Protein AF-U2JSF4-F1 (afdb_monomer_lite)

Radius of gyration: 22.32 Å; chains: 1; bounding box: 50×30×80 Å

Foldseek 3Di:
DALLLVLLLDLVLLLVVCVVVVLCVVVVDDSVVSSQLSNLLSVCLVPVPLVSVVVPWDPLLSVVVNLVSVVSVVVVVVVVVVVVVVVVVCVVCVVVVNNLVVLLVVLVVVVVVVVVLVVLVVVCVVCVPVVVVVVCVVRDPDCSPVDDVVRTDVCSSCPSVNVSVSVVSSSVVVVVVSVVSSVVSVVSNDDPPPPPPPDD

Secondary structure (DSSP, 8-state):
--HHHHHHT-HHHHHHHHHHTTHHHHH---HHHHHHHHHHHHHHHHH--HHHHTTT--HHHHHHHHHHHHHHHHHHHHHHHHHHHHHHHHHHHHHTT-HHHHHHHHHHHHHHHHHHHHHHHHHHHH-HHHHHHHHHHHH-SSSTT---TTT-SHHHHS-HHHHHHHHHHHHHHHHHHHHHHHHHHHHHHS-------S--

Structure (mmCIF, N/CA/C/O backbone):
data_AF-U2JSF4-F1
#
_entry.id   AF-U2JSF4-F1
#
loop_
_atom_site.group_PDB
_atom_site.id
_atom_site.type_symbol
_atom_site.label_atom_id
_atom_site.label_alt_id
_atom_site.label_comp_id
_atom_site.label_asym_id
_atom_site.label_entity_id
_atom_site.label_seq_id
_atom_site.pdbx_PDB_ins_code
_atom_site.Cartn_x
_atom_site.Cartn_y
_atom_site.Cartn_z
_atom_site.occupancy
_atom_site.B_iso_or_equiv
_atom_site.auth_seq_id
_atom_site.auth_comp_id
_atom_site.auth_asym_id
_atom_site.auth_atom_id
_atom_site.pdbx_PDB_model_num
ATOM 1 N N . MET A 1 1 ? -8.242 9.073 0.934 1.00 71.50 1 MET A N 1
ATOM 2 C CA . MET A 1 1 ? -6.980 8.527 0.401 1.00 71.50 1 MET A CA 1
ATOM 3 C C . MET A 1 1 ? -6.321 7.726 1.512 1.00 71.50 1 MET A C 1
ATOM 5 O O . MET A 1 1 ? -6.307 8.214 2.633 1.00 71.50 1 MET A O 1
ATOM 9 N N . THR A 1 2 ? -5.882 6.497 1.247 1.00 88.06 2 THR A N 1
ATOM 10 C CA . THR A 1 2 ? -5.124 5.661 2.211 1.00 88.06 2 THR A CA 1
ATOM 11 C C . THR A 1 2 ? -3.633 5.974 2.194 1.00 88.06 2 THR A C 1
ATOM 13 O O . THR A 1 2 ? -3.157 6.537 1.212 1.00 88.06 2 THR A O 1
ATOM 16 N N . SER A 1 3 ? -2.889 5.517 3.206 1.00 89.62 3 SER A N 1
ATOM 17 C CA . SER A 1 3 ? -1.419 5.540 3.212 1.00 89.62 3 SER A CA 1
ATOM 18 C C . SER A 1 3 ? -0.811 4.877 1.968 1.00 89.62 3 SER A C 1
ATOM 20 O O . SER A 1 3 ? 0.084 5.456 1.361 1.00 89.62 3 SER A O 1
ATOM 22 N N . LEU A 1 4 ? -1.349 3.733 1.516 1.00 91.50 4 LEU A N 1
ATOM 23 C CA . LEU A 1 4 ? -0.930 3.078 0.266 1.00 91.50 4 LEU A CA 1
ATOM 24 C C . LEU A 1 4 ? -1.009 4.033 -0.931 1.00 91.50 4 LEU A C 1
ATOM 26 O O . LEU A 1 4 ? 0.009 4.329 -1.538 1.00 91.50 4 LEU A O 1
ATOM 30 N N . GLU A 1 5 ? -2.204 4.557 -1.214 1.00 91.69 5 GLU A N 1
ATOM 31 C CA . GLU A 1 5 ? -2.442 5.543 -2.282 1.00 91.69 5 GLU A CA 1
ATOM 32 C C . GLU A 1 5 ? -1.555 6.789 -2.138 1.00 91.69 5 GLU A C 1
ATOM 34 O O . GLU A 1 5 ? -1.038 7.299 -3.124 1.00 91.69 5 GLU A O 1
ATOM 39 N N . PHE A 1 6 ? -1.355 7.279 -0.912 1.00 93.38 6 PHE A N 1
ATOM 40 C CA . PHE A 1 6 ? -0.517 8.447 -0.666 1.00 93.38 6 PHE A CA 1
ATOM 41 C C . PHE A 1 6 ? 0.928 8.209 -1.102 1.00 93.38 6 PHE A C 1
ATOM 43 O O . PHE A 1 6 ? 1.478 9.063 -1.787 1.00 93.38 6 PHE A O 1
ATOM 50 N N . PHE A 1 7 ? 1.532 7.075 -0.735 1.00 94.38 7 PHE A N 1
ATOM 51 C CA . PHE A 1 7 ? 2.922 6.774 -1.091 1.00 94.38 7 PHE A CA 1
ATOM 52 C C . PHE A 1 7 ? 3.076 6.278 -2.529 1.00 94.38 7 PHE A C 1
ATOM 54 O O . PHE A 1 7 ? 4.031 6.673 -3.192 1.00 94.38 7 PHE A O 1
ATOM 61 N N . SER A 1 8 ? 2.138 5.473 -3.040 1.00 93.56 8 SER A N 1
ATOM 62 C CA . SER A 1 8 ? 2.210 4.954 -4.411 1.00 93.56 8 SER A CA 1
ATOM 63 C C . SER A 1 8 ? 1.980 6.026 -5.473 1.00 93.56 8 SER A C 1
ATOM 65 O O . SER A 1 8 ? 2.338 5.811 -6.623 1.00 93.56 8 SER A O 1
ATOM 67 N N . TYR A 1 9 ? 1.380 7.168 -5.118 1.00 94.81 9 TYR A N 1
ATOM 68 C CA . TYR A 1 9 ? 1.127 8.261 -6.060 1.00 94.81 9 TYR A CA 1
ATOM 69 C C . TYR A 1 9 ? 2.076 9.460 -5.906 1.00 94.81 9 TYR A C 1
ATOM 71 O O . TYR A 1 9 ? 1.771 10.545 -6.411 1.00 94.81 9 TYR A O 1
ATOM 79 N N . ARG A 1 10 ? 3.192 9.307 -5.181 1.00 94.88 10 ARG A N 1
ATOM 80 C CA . ARG A 1 10 ? 4.194 10.372 -5.023 1.00 94.88 10 ARG A CA 1
ATOM 81 C C . ARG A 1 10 ? 5.226 10.339 -6.141 1.00 94.88 10 ARG A C 1
ATOM 83 O O . ARG A 1 10 ? 6.175 9.569 -6.059 1.00 94.88 10 ARG A O 1
ATOM 90 N N . GLU A 1 11 ? 5.117 11.255 -7.097 1.00 96.06 11 GLU A N 1
ATOM 91 C CA . GLU A 1 11 ? 6.149 11.469 -8.128 1.00 96.06 11 GLU A CA 1
ATOM 92 C C . GLU A 1 11 ? 7.534 11.730 -7.513 1.00 96.06 11 GLU A C 1
ATOM 94 O O . GLU A 1 11 ? 8.524 11.151 -7.949 1.00 96.06 11 GLU A O 1
ATOM 99 N N . GLU A 1 12 ? 7.597 12.504 -6.423 1.00 96.25 12 GLU A N 1
ATOM 100 C CA . GLU A 1 12 ? 8.832 12.778 -5.668 1.00 96.25 12 GLU A CA 1
ATOM 101 C C . GLU A 1 12 ? 9.562 11.493 -5.252 1.00 96.25 12 GLU A C 1
ATOM 103 O O . GLU A 1 12 ? 10.787 11.425 -5.307 1.00 96.25 12 GLU A O 1
ATOM 108 N N . TYR A 1 13 ? 8.820 10.459 -4.841 1.00 96.00 13 TYR A N 1
ATOM 109 C CA . TYR A 1 13 ? 9.413 9.194 -4.418 1.00 96.00 13 TYR A CA 1
ATOM 110 C C . TYR A 1 13 ? 10.041 8.448 -5.599 1.00 96.00 13 TYR A C 1
ATOM 112 O O . TYR A 1 13 ? 11.162 7.956 -5.478 1.00 96.00 13 TYR A O 1
ATOM 120 N N . PHE A 1 14 ? 9.352 8.414 -6.744 1.00 97.06 14 PHE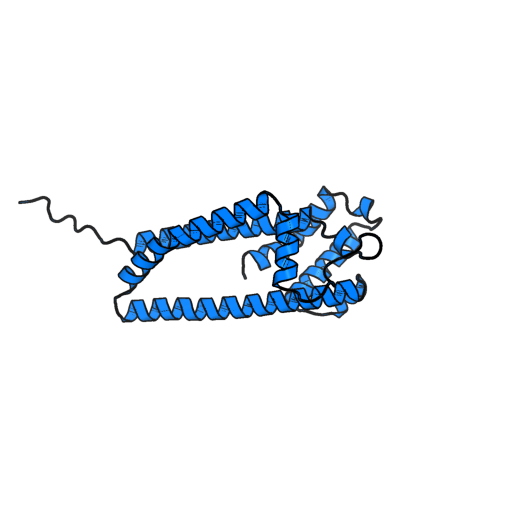 A N 1
ATOM 121 C CA . PHE A 1 14 ? 9.890 7.836 -7.976 1.00 97.06 14 PHE A CA 1
ATOM 122 C C . PHE A 1 14 ? 11.140 8.592 -8.427 1.00 97.06 14 PHE A C 1
ATOM 124 O O . PHE A 1 14 ? 12.166 7.965 -8.673 1.00 97.06 14 PHE A O 1
ATOM 131 N N . HIS A 1 15 ? 11.087 9.923 -8.459 1.00 97.12 15 HIS A N 1
ATOM 132 C CA . HIS A 1 15 ? 12.210 10.757 -8.878 1.00 97.12 15 HIS A CA 1
ATOM 133 C C . HIS A 1 15 ? 13.441 10.569 -7.978 1.00 97.12 15 HIS A C 1
ATOM 135 O O . HIS A 1 15 ? 14.548 10.329 -8.459 1.00 97.12 15 HIS A O 1
ATOM 141 N N . HIS A 1 16 ? 13.256 10.598 -6.654 1.00 96.88 16 HIS A N 1
ATOM 142 C CA . HIS A 1 16 ? 14.349 10.349 -5.715 1.00 96.88 16 HIS A CA 1
ATOM 143 C C . HIS A 1 16 ? 14.933 8.944 -5.859 1.00 96.88 16 HIS A C 1
ATOM 145 O O . HIS A 1 16 ? 16.152 8.789 -5.812 1.00 96.88 16 HIS A O 1
ATOM 151 N N . PHE A 1 17 ? 14.091 7.928 -6.062 1.00 96.81 17 PHE A N 1
ATOM 152 C CA . PHE A 1 17 ? 14.563 6.568 -6.297 1.00 96.81 17 PHE A CA 1
ATOM 153 C C . PHE A 1 17 ? 15.380 6.474 -7.593 1.00 96.81 17 PHE A C 1
ATOM 155 O O . PHE A 1 17 ? 16.476 5.916 -7.591 1.00 96.81 17 PHE A O 1
ATOM 162 N N . GLN A 1 18 ? 14.890 7.070 -8.682 1.00 96.75 18 GLN A N 1
ATOM 163 C CA . GLN A 1 18 ? 15.580 7.100 -9.972 1.00 96.75 18 GLN A CA 1
ATOM 164 C C . GLN A 1 18 ? 16.984 7.702 -9.860 1.00 96.75 18 GLN A C 1
ATOM 166 O O . GLN A 1 18 ? 17.933 7.129 -10.395 1.00 96.75 18 GLN A O 1
ATOM 171 N N . GLN A 1 19 ? 17.123 8.812 -9.126 1.00 96.44 19 GLN A N 1
ATOM 172 C CA . GLN A 1 19 ? 18.416 9.448 -8.868 1.00 96.44 19 GLN A CA 1
ATOM 173 C C . GLN A 1 19 ? 19.313 8.589 -7.974 1.00 96.44 19 GLN A C 1
ATOM 175 O O . GLN A 1 19 ? 20.466 8.342 -8.313 1.00 96.44 19 GLN A O 1
ATOM 180 N N . GLN A 1 20 ? 18.785 8.105 -6.846 1.00 96.19 20 GLN A N 1
ATOM 181 C CA . GLN A 1 20 ? 19.550 7.327 -5.869 1.00 96.19 20 GLN A CA 1
ATOM 182 C C . GLN A 1 20 ? 20.141 6.046 -6.476 1.00 96.19 20 GLN A C 1
ATOM 184 O O . GLN A 1 20 ? 21.243 5.638 -6.108 1.00 96.19 20 GLN A O 1
ATOM 189 N N . TYR A 1 21 ? 19.413 5.416 -7.399 1.00 94.69 21 TYR A N 1
ATOM 190 C CA . TYR A 1 21 ? 19.811 4.171 -8.056 1.00 94.69 21 TYR A CA 1
ATOM 191 C C . TYR A 1 21 ? 20.348 4.378 -9.482 1.00 94.69 21 TYR A C 1
ATOM 193 O O . TYR A 1 21 ? 20.526 3.396 -10.199 1.00 94.69 21 TYR A O 1
ATOM 201 N N . HIS A 1 22 ? 20.633 5.625 -9.882 1.00 95.19 22 HIS A N 1
ATOM 202 C CA . HIS A 1 22 ? 21.228 5.986 -11.177 1.00 95.19 22 HIS A CA 1
ATOM 203 C C . HIS A 1 22 ? 20.515 5.331 -12.373 1.00 95.19 22 HIS A C 1
ATOM 205 O O . HIS A 1 22 ? 21.141 4.793 -13.288 1.00 95.19 22 HIS A O 1
ATOM 211 N N . LEU A 1 23 ? 19.176 5.348 -12.379 1.00 93.94 23 LEU A N 1
ATOM 212 C CA . LEU A 1 23 ? 18.405 4.608 -13.382 1.00 93.94 23 LEU A CA 1
ATOM 213 C C . LEU A 1 23 ? 18.639 5.107 -14.811 1.00 93.94 23 LEU A C 1
ATOM 215 O O . LEU A 1 23 ? 18.470 4.332 -15.748 1.00 93.94 23 LEU A O 1
ATOM 219 N N . THR A 1 24 ? 19.071 6.352 -15.004 1.00 94.12 24 THR A N 1
ATOM 220 C CA . THR A 1 24 ? 19.488 6.863 -16.318 1.00 94.12 24 THR A CA 1
ATOM 221 C C . THR A 1 24 ? 20.646 6.054 -16.910 1.00 94.12 24 THR A C 1
ATOM 223 O O . THR A 1 24 ? 20.636 5.748 -18.099 1.00 94.12 24 THR A O 1
ATOM 226 N N . GLU A 1 25 ? 21.603 5.632 -16.082 1.00 92.31 25 GLU A N 1
ATOM 227 C CA . GLU A 1 25 ? 22.751 4.809 -16.484 1.00 92.31 25 GLU A CA 1
ATOM 228 C C . GLU A 1 25 ? 22.344 3.349 -16.699 1.00 92.31 25 GLU A C 1
ATOM 230 O O . GLU A 1 25 ? 22.723 2.736 -17.693 1.00 92.31 25 GLU A O 1
ATOM 235 N N . VAL A 1 26 ? 21.512 2.806 -15.803 1.00 87.31 26 VAL A N 1
ATOM 236 C CA . VAL A 1 26 ? 21.038 1.411 -15.869 1.00 87.31 26 VAL A CA 1
ATOM 237 C C . VAL A 1 26 ? 20.154 1.169 -17.094 1.00 87.31 26 VAL A C 1
ATOM 239 O O . VAL A 1 26 ? 20.194 0.100 -17.702 1.00 87.31 26 VAL A O 1
ATOM 242 N N . THR A 1 27 ? 19.329 2.153 -17.450 1.00 87.81 27 THR A N 1
ATOM 243 C CA . THR A 1 27 ? 18.330 2.026 -18.519 1.00 87.81 27 THR A CA 1
ATOM 244 C C . THR A 1 27 ? 18.767 2.652 -19.844 1.00 87.81 27 THR A C 1
ATOM 246 O O . THR A 1 27 ? 18.151 2.372 -20.872 1.00 87.81 27 THR A O 1
ATOM 249 N N . GLY A 1 28 ? 19.800 3.502 -19.838 1.00 90.25 28 GLY A N 1
ATOM 250 C CA . GLY A 1 28 ? 20.224 4.283 -21.003 1.00 90.25 28 GLY A CA 1
ATOM 251 C C . GLY A 1 28 ? 19.227 5.373 -21.417 1.00 90.25 28 GLY A C 1
ATOM 252 O O . GLY A 1 28 ? 19.256 5.819 -22.564 1.00 90.25 28 GLY A O 1
ATOM 253 N N . ARG A 1 29 ? 18.315 5.776 -20.521 1.00 91.44 29 ARG A N 1
ATOM 254 C CA . ARG A 1 29 ? 17.266 6.778 -20.776 1.00 91.44 29 ARG A CA 1
ATOM 255 C C . ARG A 1 29 ? 17.572 8.106 -20.111 1.00 91.44 29 ARG A C 1
ATOM 257 O O . ARG A 1 29 ? 18.259 8.180 -19.094 1.00 91.44 29 ARG A O 1
ATOM 264 N N . SER A 1 30 ? 17.005 9.168 -20.669 1.00 96.38 30 SER A N 1
ATOM 265 C CA . SER A 1 30 ? 17.053 10.489 -20.050 1.00 96.38 30 SER A CA 1
ATOM 266 C C . SER A 1 30 ? 16.174 10.550 -18.796 1.00 96.38 30 SER A C 1
ATOM 268 O O . SER A 1 30 ? 15.137 9.891 -18.713 1.00 96.38 30 SER A O 1
ATOM 270 N N . GLN A 1 31 ? 16.537 11.409 -17.839 1.00 96.75 31 GLN A N 1
ATOM 271 C CA . GLN A 1 31 ? 15.729 11.636 -16.633 1.00 96.75 31 GLN A CA 1
ATOM 272 C C . GLN A 1 31 ? 14.288 12.048 -16.981 1.00 96.75 31 GLN A C 1
ATOM 274 O O . GLN A 1 31 ? 13.339 11.572 -16.372 1.00 96.75 31 GLN A O 1
ATOM 279 N N . ARG A 1 32 ? 14.119 12.860 -18.033 1.00 96.94 32 ARG A N 1
ATOM 280 C CA . ARG A 1 32 ? 12.802 13.292 -18.513 1.00 96.94 32 ARG A CA 1
ATOM 281 C C . ARG A 1 32 ? 11.935 12.123 -18.983 1.00 96.94 32 ARG A C 1
ATOM 283 O O . ARG A 1 32 ? 10.740 12.130 -18.719 1.00 96.94 32 ARG A O 1
ATOM 290 N N . GLU A 1 33 ? 12.506 11.148 -19.690 1.00 95.81 33 GLU A N 1
ATOM 291 C CA . GLU A 1 33 ? 11.767 9.941 -20.082 1.00 95.81 33 GLU A CA 1
ATOM 292 C C . GLU A 1 33 ? 11.351 9.135 -18.847 1.00 95.81 33 GLU A C 1
ATOM 294 O O . GLU A 1 33 ? 10.198 8.726 -18.754 1.00 95.81 33 GLU A O 1
ATOM 299 N N . LEU A 1 34 ? 12.249 8.959 -17.872 1.00 96.44 34 LEU A N 1
ATOM 300 C CA . LEU A 1 34 ? 11.947 8.228 -16.637 1.00 96.44 34 LEU A CA 1
ATOM 301 C C . LEU A 1 34 ? 10.854 8.908 -15.801 1.00 96.44 34 LEU A C 1
ATOM 303 O O . LEU A 1 34 ? 9.979 8.227 -15.268 1.00 96.44 34 LEU A O 1
ATOM 307 N N . ASP A 1 35 ? 10.876 10.237 -15.699 1.00 97.38 35 ASP A N 1
ATOM 308 C CA . ASP A 1 35 ? 9.841 11.007 -15.002 1.00 97.38 35 ASP A CA 1
ATOM 309 C C . ASP A 1 35 ? 8.479 10.865 -15.703 1.00 97.38 35 ASP A C 1
ATOM 311 O O . ASP A 1 35 ? 7.456 10.681 -15.043 1.00 97.38 35 ASP A O 1
ATOM 315 N N . LEU A 1 36 ? 8.457 10.889 -17.043 1.00 97.12 36 LEU A N 1
ATOM 316 C CA . LEU A 1 36 ? 7.233 10.705 -17.829 1.00 97.12 36 LEU A CA 1
ATOM 317 C C . LEU A 1 36 ? 6.634 9.306 -17.651 1.00 97.12 36 LEU A C 1
ATOM 319 O O . LEU A 1 36 ? 5.427 9.197 -17.447 1.00 97.12 36 LEU A O 1
ATOM 323 N N . VAL A 1 37 ? 7.457 8.251 -17.680 1.00 96.25 37 VAL A N 1
ATOM 324 C CA . VAL A 1 37 ? 6.979 6.876 -17.454 1.00 96.25 37 VAL A CA 1
ATOM 325 C C . VAL A 1 37 ? 6.397 6.731 -16.045 1.00 96.25 37 VAL A C 1
ATOM 327 O O . VAL A 1 37 ? 5.320 6.164 -15.880 1.00 96.25 37 VAL A O 1
ATOM 330 N N . SER A 1 38 ? 7.069 7.276 -15.026 1.00 96.69 38 SER A N 1
ATOM 331 C CA . SER A 1 38 ? 6.573 7.266 -13.642 1.00 96.69 38 SER A CA 1
ATOM 332 C C . SER A 1 38 ? 5.256 8.014 -13.487 1.00 96.69 38 SER A C 1
ATOM 334 O O . SER A 1 38 ? 4.363 7.549 -12.780 1.00 96.69 38 SER A O 1
ATOM 336 N N . LYS A 1 39 ? 5.111 9.156 -14.162 1.00 97.69 39 LYS A N 1
ATOM 337 C CA . LYS A 1 39 ? 3.863 9.912 -14.162 1.00 97.69 39 LYS A CA 1
ATOM 338 C C . LYS A 1 39 ? 2.727 9.120 -14.808 1.00 97.69 39 LYS A C 1
ATOM 340 O O . LYS A 1 39 ? 1.676 8.979 -14.191 1.00 97.69 39 LYS A O 1
ATOM 345 N N . ASP A 1 40 ? 2.956 8.550 -15.991 1.00 97.81 40 ASP A N 1
ATOM 346 C CA . ASP A 1 40 ? 1.955 7.739 -16.694 1.00 97.81 40 ASP A CA 1
ATOM 347 C C . ASP A 1 40 ? 1.559 6.495 -15.866 1.00 97.81 40 ASP A C 1
ATOM 349 O O . ASP A 1 40 ? 0.376 6.168 -15.780 1.00 97.81 40 ASP A O 1
ATOM 353 N N . LEU A 1 41 ? 2.509 5.857 -15.165 1.00 96.94 41 LEU A N 1
ATOM 354 C CA . LEU A 1 41 ? 2.249 4.784 -14.191 1.00 96.94 41 LEU A CA 1
ATOM 355 C C . LEU A 1 41 ? 1.354 5.242 -13.026 1.00 96.94 41 LEU A C 1
ATOM 357 O O . LEU A 1 41 ? 0.402 4.552 -12.652 1.00 96.94 41 LEU A O 1
ATOM 361 N N . ILE A 1 42 ? 1.656 6.396 -12.426 1.00 96.94 42 ILE A N 1
ATOM 362 C CA . ILE A 1 42 ? 0.878 6.955 -11.311 1.00 96.94 42 ILE A CA 1
ATOM 363 C C . ILE A 1 42 ? -0.540 7.308 -11.771 1.00 96.94 42 ILE A C 1
ATOM 365 O O . ILE A 1 42 ? -1.513 6.963 -11.092 1.00 96.94 42 ILE A O 1
ATOM 369 N N . ASP A 1 43 ? -0.669 7.965 -12.922 1.00 97.56 43 ASP A N 1
ATOM 370 C CA . ASP A 1 43 ? -1.954 8.345 -13.505 1.00 97.56 43 ASP A CA 1
ATOM 371 C C . ASP A 1 43 ? -2.772 7.102 -13.885 1.00 97.56 43 ASP A C 1
ATOM 373 O O . ASP A 1 43 ? -3.976 7.039 -13.604 1.00 97.56 43 ASP A O 1
ATOM 377 N N . TYR A 1 44 ? -2.120 6.050 -14.387 1.00 97.56 44 TYR A N 1
ATOM 378 C CA . TYR A 1 44 ? -2.748 4.753 -14.605 1.00 97.56 44 TYR A CA 1
ATOM 379 C C . TYR A 1 44 ? -3.299 4.149 -13.305 1.00 97.56 44 TYR A C 1
ATOM 381 O O . TYR A 1 44 ? -4.465 3.762 -13.255 1.00 97.56 44 TYR A O 1
ATOM 389 N N . LEU A 1 45 ? -2.535 4.118 -12.210 1.00 95.50 45 LEU A N 1
ATOM 390 C CA . LEU A 1 45 ? -3.037 3.572 -10.938 1.00 95.50 45 LEU A CA 1
ATOM 391 C C . LEU A 1 45 ? -4.236 4.363 -10.376 1.00 95.50 45 LEU A C 1
ATOM 393 O O . LEU A 1 45 ? -5.087 3.804 -9.666 1.00 95.50 45 LEU A O 1
ATOM 397 N N . ARG A 1 46 ? -4.324 5.661 -10.697 1.00 94.62 46 ARG A N 1
ATOM 398 C CA . ARG A 1 46 ? -5.444 6.533 -10.318 1.00 94.62 46 ARG A CA 1
ATOM 399 C C . ARG A 1 46 ? -6.686 6.292 -11.175 1.00 94.62 46 ARG A C 1
ATOM 401 O O . ARG A 1 46 ? -7.785 6.221 -10.619 1.00 94.62 46 ARG A O 1
ATOM 408 N N . HIS A 1 47 ? -6.522 6.170 -12.491 1.00 95.38 47 HIS A N 1
ATOM 409 C CA . HIS A 1 47 ? -7.625 6.283 -13.453 1.00 95.38 47 HIS A CA 1
ATOM 410 C C . HIS A 1 47 ? -7.879 5.024 -14.293 1.00 95.38 47 HIS A C 1
ATOM 412 O O . HIS A 1 47 ? -9.010 4.807 -14.721 1.00 95.38 47 HIS A O 1
ATOM 418 N N . GLY A 1 48 ? -6.876 4.165 -14.467 1.00 95.69 48 GLY A N 1
ATOM 419 C CA . GLY A 1 48 ? -6.971 2.904 -15.207 1.00 95.69 48 GLY A CA 1
ATOM 420 C C . GLY A 1 48 ? -6.958 3.070 -16.726 1.00 95.69 48 GLY A C 1
ATOM 421 O O . GLY A 1 48 ? -7.467 2.204 -17.435 1.00 95.69 48 GLY A O 1
ATOM 422 N N . GLU A 1 49 ? -6.430 4.181 -17.242 1.00 97.06 49 GLU A N 1
ATOM 423 C CA . GLU A 1 49 ? -6.367 4.438 -18.682 1.00 97.06 49 GLU A CA 1
ATOM 424 C C . GLU A 1 49 ? -5.234 3.634 -19.335 1.00 97.06 49 GLU A C 1
ATOM 426 O O . GLU A 1 49 ? -4.070 4.032 -19.309 1.00 97.06 49 GLU A O 1
ATOM 431 N N . ARG A 1 50 ? -5.582 2.497 -19.947 1.00 96.56 50 ARG A N 1
ATOM 432 C CA . ARG A 1 50 ? -4.641 1.572 -20.607 1.00 96.56 50 ARG A CA 1
ATOM 433 C C . ARG A 1 50 ? -3.695 2.257 -21.603 1.00 96.56 50 ARG A C 1
ATOM 435 O O . ARG A 1 50 ? -2.518 1.911 -21.642 1.00 96.56 50 ARG A O 1
ATOM 442 N N . ALA A 1 51 ? -4.172 3.267 -22.333 1.00 96.94 51 ALA A N 1
ATOM 443 C CA . ALA A 1 51 ? -3.374 4.013 -23.309 1.00 96.94 51 ALA A CA 1
ATOM 444 C C . ALA A 1 51 ? -2.139 4.709 -22.699 1.00 96.94 51 ALA A C 1
ATOM 446 O O . ALA A 1 51 ? -1.191 5.013 -23.417 1.00 96.94 51 ALA A O 1
ATOM 447 N N . LEU A 1 52 ? -2.116 4.964 -21.384 1.00 96.38 52 LEU A N 1
ATOM 448 C CA . LEU A 1 52 ? -0.925 5.465 -20.687 1.00 96.38 52 LEU A CA 1
ATOM 449 C C . LEU A 1 52 ? 0.186 4.407 -20.625 1.00 96.38 52 LEU A C 1
ATOM 451 O O . LEU A 1 52 ? 1.361 4.738 -20.747 1.00 96.38 52 LEU A O 1
ATOM 455 N N . MET A 1 53 ? -0.189 3.136 -20.480 1.00 96.25 53 MET A N 1
ATOM 456 C CA . MET A 1 53 ? 0.737 2.012 -20.337 1.00 96.25 53 MET A CA 1
ATOM 457 C C . MET A 1 53 ? 1.270 1.524 -21.688 1.00 96.25 53 MET A C 1
ATOM 459 O O . MET A 1 53 ? 2.455 1.220 -21.806 1.00 96.25 53 MET A O 1
ATOM 463 N N . GLU A 1 54 ? 0.426 1.535 -22.724 1.00 96.00 54 GLU A N 1
ATOM 464 C CA . GLU A 1 54 ? 0.777 1.136 -24.101 1.00 96.00 54 GLU A CA 1
ATOM 465 C C . GLU A 1 54 ? 1.912 1.964 -24.720 1.00 96.00 54 GLU A C 1
ATOM 467 O O . GLU A 1 54 ? 2.577 1.513 -25.649 1.00 96.00 54 GLU A O 1
ATOM 472 N N . LYS A 1 55 ? 2.167 3.168 -24.198 1.00 94.06 55 LYS A N 1
ATOM 473 C CA . LYS A 1 55 ? 3.277 4.022 -24.644 1.00 94.06 55 LYS A CA 1
ATOM 474 C C . LYS A 1 55 ? 4.651 3.469 -24.264 1.00 94.06 55 LYS A C 1
ATOM 476 O O . LYS A 1 55 ? 5.633 3.823 -24.913 1.00 94.06 55 LYS A O 1
ATOM 481 N N . HIS A 1 56 ? 4.725 2.666 -23.200 1.00 94.44 56 HIS A N 1
ATOM 482 C CA . HIS A 1 56 ? 5.986 2.363 -22.511 1.00 94.44 56 HIS A CA 1
ATOM 483 C C . HIS A 1 56 ? 6.244 0.871 -22.313 1.00 94.44 56 HIS A C 1
ATOM 485 O O . HIS A 1 56 ? 7.405 0.470 -22.252 1.00 94.44 56 HIS A O 1
ATOM 491 N N . PHE A 1 57 ? 5.190 0.063 -22.198 1.00 96.44 57 PHE A N 1
ATOM 492 C CA . PHE A 1 57 ? 5.269 -1.321 -21.737 1.00 96.44 57 PHE A CA 1
ATOM 493 C C . PHE A 1 57 ? 4.726 -2.307 -22.770 1.00 96.44 57 PHE A C 1
ATOM 495 O O . PHE A 1 57 ? 3.942 -1.946 -23.648 1.00 96.44 57 PHE A O 1
ATOM 502 N N . ASN A 1 58 ? 5.153 -3.564 -22.670 1.00 96.69 58 ASN A N 1
ATOM 503 C CA . ASN A 1 58 ? 4.648 -4.634 -23.523 1.00 96.69 58 ASN A CA 1
ATOM 504 C C . ASN A 1 58 ? 3.301 -5.192 -23.010 1.00 96.69 58 ASN A C 1
ATOM 506 O O . ASN A 1 58 ? 2.863 -4.883 -21.903 1.00 96.69 58 ASN A O 1
ATOM 510 N N . GLU A 1 59 ? 2.643 -6.044 -23.805 1.00 97.44 59 GLU A N 1
ATOM 511 C CA . GLU A 1 59 ? 1.309 -6.570 -23.467 1.00 97.44 59 GLU A CA 1
ATOM 512 C C . GLU A 1 59 ? 1.279 -7.325 -22.128 1.00 97.44 59 GLU A C 1
ATOM 514 O O . GLU A 1 59 ? 0.335 -7.159 -21.362 1.00 97.44 59 GLU A O 1
ATOM 519 N N . ARG A 1 60 ? 2.321 -8.101 -21.797 1.00 97.56 60 ARG A N 1
ATOM 520 C CA . ARG A 1 60 ? 2.391 -8.856 -20.533 1.00 97.56 60 ARG A CA 1
ATOM 521 C C . ARG A 1 60 ? 2.380 -7.916 -19.330 1.00 97.56 60 ARG A C 1
ATOM 523 O O . ARG A 1 60 ? 1.613 -8.120 -18.391 1.00 97.56 60 ARG A O 1
ATOM 530 N N . GLU A 1 61 ? 3.200 -6.874 -19.380 1.00 97.94 61 GLU A N 1
ATOM 531 C CA . GLU A 1 61 ? 3.296 -5.852 -18.336 1.00 97.94 61 GLU A CA 1
ATOM 532 C C . GLU A 1 61 ? 1.993 -5.054 -18.197 1.00 97.94 61 GLU A C 1
ATOM 534 O O . GLU A 1 61 ? 1.553 -4.776 -17.080 1.00 97.94 61 GLU A O 1
ATOM 539 N N . ILE A 1 62 ? 1.351 -4.726 -19.323 1.00 98.19 62 ILE A N 1
ATOM 540 C CA . ILE A 1 62 ? 0.061 -4.027 -19.351 1.00 98.19 62 ILE A CA 1
ATOM 541 C C . ILE A 1 62 ? -1.020 -4.885 -18.697 1.00 98.19 62 ILE A C 1
ATOM 543 O O . ILE A 1 62 ? -1.703 -4.403 -17.795 1.00 98.19 62 ILE A O 1
ATOM 547 N N . THR A 1 63 ? -1.159 -6.153 -19.093 1.00 98.00 63 THR A N 1
ATOM 548 C CA . THR A 1 63 ? -2.172 -7.048 -18.517 1.00 98.00 63 THR A CA 1
ATOM 549 C C . THR A 1 63 ? -1.922 -7.291 -17.025 1.00 98.00 63 THR A C 1
ATOM 551 O O . THR A 1 63 ? -2.865 -7.288 -16.234 1.00 98.00 63 THR A O 1
ATOM 554 N N . HIS A 1 64 ? -0.662 -7.411 -16.591 1.00 97.81 64 HIS A N 1
ATOM 555 C CA . HIS A 1 64 ? -0.355 -7.460 -15.160 1.00 97.81 64 HIS A CA 1
ATOM 556 C C . HIS A 1 64 ? -0.802 -6.179 -14.433 1.00 97.81 64 HIS A C 1
ATOM 558 O O . HIS A 1 64 ? -1.403 -6.238 -13.359 1.00 97.81 64 HIS A O 1
ATOM 564 N N . MET A 1 65 ? -0.560 -5.008 -15.018 1.00 97.69 65 MET A N 1
ATOM 565 C CA . MET A 1 65 ? -0.980 -3.742 -14.421 1.00 97.69 65 MET A CA 1
ATOM 566 C C . MET A 1 65 ? -2.505 -3.569 -14.408 1.00 97.69 65 MET A C 1
ATOM 568 O O . MET A 1 65 ? -3.032 -2.974 -13.466 1.00 97.69 65 MET A O 1
ATOM 572 N N . GLU A 1 66 ? -3.235 -4.164 -15.357 1.00 98.25 66 GLU A N 1
ATOM 573 C CA . GLU A 1 66 ? -4.699 -4.274 -15.298 1.00 98.25 66 GLU A CA 1
ATOM 574 C C . GLU A 1 66 ? -5.148 -5.064 -14.063 1.00 98.25 66 GLU A C 1
ATOM 576 O O . GLU A 1 66 ? -6.014 -4.587 -13.320 1.00 98.25 66 GLU A O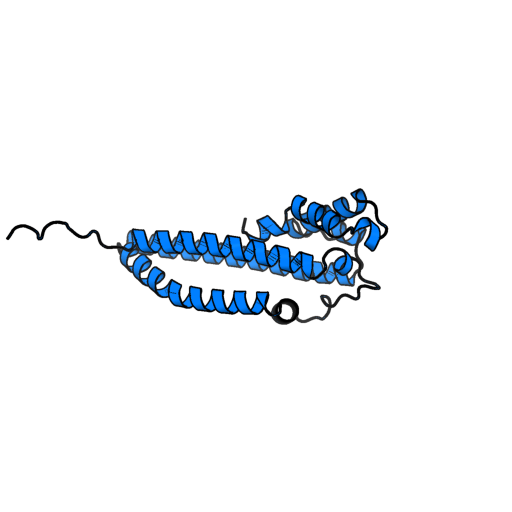 1
ATOM 581 N N . ASP A 1 67 ? -4.512 -6.202 -13.770 1.00 98.19 67 ASP A N 1
ATOM 582 C CA . ASP A 1 67 ? -4.767 -6.968 -12.546 1.00 98.19 67 ASP A CA 1
ATOM 583 C C . ASP A 1 67 ? -4.484 -6.131 -11.281 1.00 98.19 67 ASP A C 1
ATOM 585 O O . ASP A 1 67 ? -5.312 -6.080 -10.358 1.00 98.19 67 ASP A O 1
ATOM 589 N N . VAL A 1 68 ? -3.362 -5.403 -11.248 1.00 97.38 68 VAL A N 1
ATOM 590 C CA . VAL A 1 68 ? -3.000 -4.494 -10.143 1.00 97.38 68 VAL A CA 1
ATOM 591 C C . VAL A 1 68 ? -4.042 -3.385 -9.975 1.00 97.38 68 VAL A C 1
ATOM 593 O O . VAL A 1 68 ? -4.487 -3.113 -8.855 1.00 97.38 68 VAL A O 1
ATOM 596 N N . PHE A 1 69 ? -4.504 -2.766 -11.063 1.00 97.69 69 PHE A N 1
ATOM 597 C CA . PHE A 1 69 ? -5.533 -1.729 -11.009 1.00 97.69 69 PHE A CA 1
ATOM 598 C C . PHE A 1 69 ? -6.857 -2.274 -10.457 1.00 97.69 69 PHE A C 1
ATOM 600 O O . PHE A 1 69 ? -7.502 -1.631 -9.615 1.00 97.69 69 PHE A O 1
ATOM 607 N N . GLN A 1 70 ? -7.253 -3.484 -10.867 1.00 97.62 70 GLN A N 1
ATOM 608 C CA . GLN A 1 70 ? -8.435 -4.148 -10.319 1.00 97.62 70 GLN A CA 1
ATOM 609 C C . GLN A 1 70 ? -8.284 -4.443 -8.826 1.00 97.62 70 GLN A C 1
ATOM 611 O O . GLN A 1 70 ? -9.243 -4.244 -8.071 1.00 97.62 70 GLN A O 1
ATOM 616 N N . LEU A 1 71 ? -7.099 -4.864 -8.380 1.00 97.00 71 LEU A N 1
ATOM 617 C CA . LEU A 1 71 ? -6.803 -5.078 -6.965 1.00 97.00 71 LEU A CA 1
ATOM 618 C C . LEU A 1 71 ? -6.923 -3.770 -6.165 1.00 97.00 71 LEU A C 1
ATOM 620 O O . LEU A 1 71 ? -7.625 -3.735 -5.152 1.00 97.00 71 LEU A O 1
ATOM 624 N N . TYR A 1 72 ? -6.356 -2.668 -6.668 1.00 95.38 72 TYR A N 1
ATOM 625 C CA . TYR A 1 72 ? -6.511 -1.328 -6.085 1.00 95.38 72 TYR A CA 1
ATOM 626 C C . TYR A 1 72 ? -7.985 -0.908 -5.998 1.00 95.38 72 TYR A C 1
ATOM 628 O O . TYR A 1 72 ? -8.444 -0.413 -4.963 1.00 95.38 72 TYR A O 1
ATOM 636 N N . ARG A 1 73 ? -8.767 -1.135 -7.061 1.00 96.00 73 ARG A N 1
ATOM 637 C CA . ARG A 1 73 ? -10.201 -0.811 -7.093 1.00 96.00 73 ARG A CA 1
ATOM 638 C C . ARG A 1 73 ? -10.992 -1.623 -6.068 1.00 96.00 73 ARG A C 1
ATOM 640 O O . ARG A 1 73 ? -11.773 -1.042 -5.314 1.00 96.00 73 ARG A O 1
ATOM 647 N N . LYS A 1 74 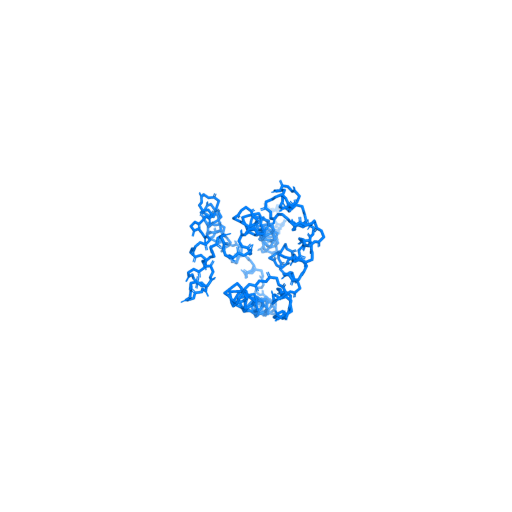? -10.778 -2.942 -6.009 1.00 96.44 74 LYS A N 1
ATOM 648 C CA . LYS A 1 74 ? -11.408 -3.833 -5.019 1.00 96.44 74 LYS A CA 1
ATOM 649 C C . LYS A 1 74 ? -11.036 -3.416 -3.593 1.00 96.44 74 LYS A C 1
ATOM 651 O O . LYS A 1 74 ? -11.923 -3.298 -2.751 1.00 96.44 74 LYS A O 1
ATOM 656 N N . GLY A 1 75 ? -9.764 -3.096 -3.346 1.00 95.06 75 GLY A N 1
ATOM 657 C CA . GLY A 1 75 ? -9.281 -2.589 -2.060 1.00 95.06 75 GLY A CA 1
ATOM 658 C C . GLY A 1 75 ? -9.965 -1.285 -1.633 1.00 95.06 75 GLY A C 1
ATOM 659 O O . GLY A 1 75 ? -10.419 -1.172 -0.494 1.00 95.06 75 GLY A O 1
ATOM 660 N N . ARG A 1 76 ? -10.131 -0.320 -2.552 1.00 94.38 76 ARG A N 1
ATOM 661 C CA . ARG A 1 76 ? -10.876 0.929 -2.294 1.00 94.38 76 ARG A CA 1
ATOM 662 C C . ARG A 1 76 ? -12.330 0.671 -1.904 1.00 94.38 76 ARG A C 1
ATOM 664 O O . ARG A 1 76 ? -12.819 1.283 -0.953 1.00 94.38 76 ARG A O 1
ATOM 671 N N . ILE A 1 77 ? -13.014 -0.215 -2.630 1.00 96.38 77 ILE A N 1
ATOM 672 C CA . ILE A 1 77 ? -14.409 -0.581 -2.347 1.00 96.38 77 ILE A CA 1
ATOM 673 C C . ILE A 1 77 ? -14.505 -1.227 -0.964 1.00 96.38 77 ILE A C 1
ATOM 675 O O . ILE A 1 77 ? -15.287 -0.763 -0.135 1.00 96.38 77 ILE A O 1
ATOM 679 N N . LEU A 1 78 ? -13.670 -2.235 -0.690 1.00 96.38 78 LEU A N 1
ATOM 680 C CA . LEU A 1 78 ? -13.649 -2.938 0.592 1.00 96.38 78 LEU A CA 1
ATOM 681 C C . LEU A 1 78 ? -13.409 -1.971 1.755 1.00 96.38 78 LEU A C 1
ATOM 683 O O . LEU A 1 78 ? -14.173 -1.965 2.718 1.00 96.38 78 LEU A O 1
ATOM 687 N N . ARG A 1 79 ? -12.404 -1.096 1.640 1.00 95.06 79 ARG A N 1
ATOM 688 C CA . ARG A 1 79 ? -12.125 -0.045 2.627 1.00 95.06 79 ARG A CA 1
ATOM 689 C C . ARG A 1 79 ? -13.350 0.826 2.890 1.00 95.06 79 ARG A C 1
ATOM 691 O O . ARG A 1 79 ? -13.689 1.060 4.045 1.00 95.06 79 ARG A O 1
ATOM 698 N N . ASN A 1 80 ? -13.995 1.332 1.838 1.00 95.94 80 ASN A N 1
ATOM 699 C CA . ASN A 1 80 ? -15.138 2.232 1.981 1.00 95.94 80 ASN A CA 1
ATOM 700 C C . ASN A 1 80 ? -16.328 1.525 2.651 1.00 95.94 80 ASN A C 1
ATOM 702 O O . ASN A 1 80 ? -16.948 2.099 3.542 1.00 95.94 80 ASN A O 1
ATOM 706 N N . VAL A 1 81 ? -16.603 0.271 2.280 1.00 97.62 81 VAL A N 1
ATOM 707 C CA . VAL A 1 81 ? -17.644 -0.554 2.914 1.00 97.62 81 VAL A CA 1
ATOM 708 C C . VAL A 1 81 ? -17.334 -0.776 4.397 1.00 97.62 81 VAL A C 1
ATOM 710 O O . VAL A 1 81 ? -18.189 -0.527 5.244 1.00 97.62 81 VAL A O 1
ATOM 713 N N . LEU A 1 82 ? -16.102 -1.169 4.734 1.00 96.75 82 LEU A N 1
ATOM 714 C CA . LEU A 1 82 ? -15.681 -1.378 6.123 1.00 96.75 82 LEU A CA 1
ATOM 715 C C . LEU A 1 82 ? -15.730 -0.089 6.950 1.00 96.75 82 LEU A C 1
ATOM 717 O O . LEU A 1 82 ? -16.104 -0.134 8.123 1.00 96.75 82 LEU A O 1
ATOM 721 N N . LEU A 1 83 ? -15.401 1.060 6.355 1.00 95.75 83 LEU A N 1
ATOM 722 C CA . LEU A 1 83 ? -15.519 2.360 7.012 1.00 95.75 83 LEU A CA 1
ATOM 723 C C . LEU A 1 83 ? -16.983 2.692 7.325 1.00 95.75 83 LEU A C 1
ATOM 725 O O . LEU A 1 83 ? -17.285 3.068 8.456 1.00 95.75 83 LEU A O 1
ATOM 729 N N . ILE A 1 84 ? -17.894 2.499 6.364 1.00 97.88 84 ILE A N 1
ATOM 730 C CA . ILE A 1 84 ? -19.337 2.716 6.561 1.00 97.88 84 ILE A CA 1
ATOM 731 C C . ILE A 1 84 ? -19.870 1.812 7.677 1.00 97.88 84 ILE A C 1
ATOM 733 O O . ILE A 1 84 ? -20.548 2.294 8.583 1.00 97.88 84 ILE A O 1
ATOM 737 N N . ILE A 1 85 ? -19.517 0.523 7.658 1.00 98.12 85 ILE A N 1
ATOM 738 C CA . ILE A 1 85 ? -19.907 -0.433 8.704 1.00 98.12 85 ILE A CA 1
ATOM 739 C C . ILE A 1 85 ? -19.364 0.013 10.067 1.00 98.12 85 ILE A C 1
ATOM 741 O O . ILE A 1 85 ? -20.109 0.050 11.044 1.00 98.12 85 ILE A O 1
ATOM 745 N N . SER A 1 86 ? -18.088 0.401 10.136 1.00 95.62 86 SER A N 1
ATOM 746 C CA . SER A 1 86 ? -17.447 0.837 11.383 1.00 95.62 86 SER A CA 1
ATOM 747 C C . SER A 1 86 ? -18.125 2.076 11.971 1.00 95.62 86 SER A C 1
ATOM 749 O O . SER A 1 86 ? -18.421 2.109 13.166 1.00 95.62 86 SER A O 1
ATOM 751 N N . VAL A 1 87 ? -18.432 3.073 11.135 1.00 96.62 87 VAL A N 1
ATOM 752 C CA . VAL A 1 87 ? -19.175 4.277 11.541 1.00 96.62 87 VAL A CA 1
ATOM 753 C C . VAL A 1 87 ? -20.588 3.916 12.000 1.00 96.62 87 VAL A C 1
ATOM 755 O O . VAL A 1 87 ? -21.026 4.402 13.041 1.00 96.62 87 VAL A O 1
ATOM 758 N N . GLY A 1 88 ? -21.279 3.022 11.287 1.00 97.75 88 GLY A N 1
ATOM 759 C CA . GLY A 1 88 ? -22.609 2.540 11.664 1.00 97.75 88 GLY A CA 1
ATOM 760 C C . GLY A 1 88 ? -22.630 1.854 13.034 1.00 97.75 88 GLY A C 1
ATOM 761 O O . GLY A 1 88 ? -23.490 2.157 13.860 1.00 97.75 88 GLY A O 1
ATOM 762 N N . ILE A 1 89 ? -21.645 0.995 13.320 1.00 96.81 89 ILE A N 1
ATOM 763 C CA . ILE A 1 89 ? -21.491 0.335 14.627 1.00 96.81 89 ILE A CA 1
ATOM 764 C C . ILE A 1 89 ? -21.243 1.368 15.734 1.00 96.81 89 ILE A C 1
ATOM 766 O O . ILE A 1 89 ? -21.874 1.301 16.792 1.00 96.81 89 ILE A O 1
ATOM 770 N N . LEU A 1 90 ? -20.352 2.337 15.502 1.00 95.56 90 LEU A N 1
ATOM 771 C CA . LEU A 1 90 ? -20.071 3.402 16.471 1.00 95.56 90 LEU A CA 1
ATOM 772 C C . LEU A 1 90 ? -21.314 4.261 16.741 1.00 95.56 90 LEU A C 1
ATOM 774 O O . LEU A 1 90 ? -21.609 4.562 17.899 1.00 95.56 90 LEU A O 1
ATOM 778 N N . PHE A 1 91 ? -22.069 4.607 15.698 1.00 96.56 91 PHE A N 1
ATOM 779 C CA . PHE A 1 91 ? -23.302 5.383 15.807 1.00 96.56 91 PHE A CA 1
ATOM 780 C C . PHE A 1 91 ? -24.400 4.625 16.564 1.00 96.56 91 PHE A C 1
ATOM 782 O O . PHE A 1 91 ? -25.004 5.168 17.490 1.00 96.56 91 PHE A O 1
ATOM 789 N N . ALA A 1 92 ? -24.609 3.343 16.253 1.00 96.69 92 ALA A N 1
ATOM 790 C CA . ALA A 1 92 ? -25.556 2.497 16.976 1.00 96.69 92 ALA A CA 1
ATOM 791 C C . ALA A 1 92 ? -25.177 2.359 18.461 1.00 96.69 92 ALA A C 1
ATOM 793 O O . ALA A 1 92 ? -26.032 2.474 19.341 1.00 96.69 92 ALA A O 1
ATOM 794 N N . ALA A 1 93 ? -23.887 2.179 18.764 1.00 94.94 93 ALA A N 1
ATOM 795 C CA . ALA A 1 93 ? -23.400 2.115 20.139 1.00 94.94 93 ALA A CA 1
ATOM 796 C C . ALA A 1 93 ? -23.555 3.452 20.883 1.00 94.94 93 ALA A C 1
ATOM 798 O O . ALA A 1 93 ? -23.809 3.451 22.091 1.00 94.94 93 ALA A O 1
ATOM 799 N N . TYR A 1 94 ? -23.425 4.580 20.180 1.00 93.88 94 TYR A N 1
ATOM 800 C CA . TYR A 1 94 ? -23.688 5.910 20.724 1.00 93.88 94 TYR A CA 1
ATOM 801 C C . TYR A 1 94 ? -25.163 6.084 21.106 1.00 93.88 94 TYR A C 1
ATOM 803 O O . TYR A 1 94 ? -25.447 6.389 22.265 1.00 93.88 94 TYR A O 1
ATOM 811 N N . ILE A 1 95 ? -26.097 5.801 20.188 1.00 96.00 95 ILE A N 1
ATOM 812 C CA . ILE A 1 95 ? -27.545 5.880 20.457 1.00 96.00 95 ILE A CA 1
ATOM 813 C C . ILE A 1 95 ? -27.938 4.934 21.597 1.00 96.00 95 ILE A C 1
ATOM 815 O O . ILE A 1 95 ? -28.657 5.322 22.517 1.00 96.00 95 ILE A O 1
ATOM 819 N N . GLY A 1 96 ? -27.414 3.706 21.582 1.00 94.31 96 GLY A N 1
ATOM 820 C CA . GLY A 1 96 ? -27.668 2.703 22.614 1.00 94.31 96 GLY A CA 1
ATOM 821 C C . GLY A 1 96 ? -26.961 2.959 23.949 1.00 94.31 96 GLY A C 1
ATOM 822 O O . GLY A 1 96 ? -27.014 2.094 24.817 1.00 94.31 96 GLY A O 1
ATOM 823 N N . LYS A 1 97 ? -26.257 4.092 24.119 1.00 91.31 97 LYS A N 1
ATOM 824 C CA . LYS A 1 97 ? -25.471 4.453 25.320 1.00 91.31 97 LYS A CA 1
ATOM 825 C C . LYS A 1 97 ? -24.419 3.407 25.734 1.00 91.31 97 LYS A C 1
ATOM 827 O O . LYS A 1 97 ? -23.906 3.436 26.850 1.00 91.31 97 LYS A O 1
ATOM 832 N N . ASN A 1 98 ? -24.034 2.529 24.809 1.00 92.62 98 ASN A N 1
ATOM 833 C CA . ASN A 1 98 ? -23.061 1.450 24.999 1.00 92.62 98 ASN A CA 1
ATOM 834 C C . ASN A 1 98 ? -21.673 1.791 24.436 1.00 92.62 98 ASN A C 1
ATOM 836 O O . ASN A 1 98 ? -20.757 0.971 24.521 1.00 92.62 98 ASN A O 1
ATOM 840 N N . LEU A 1 99 ? -21.492 2.995 23.877 1.00 91.62 99 LEU A N 1
ATOM 841 C CA . LEU A 1 99 ? -20.261 3.418 23.204 1.00 91.62 99 LEU A CA 1
ATOM 842 C C . LEU A 1 99 ? -19.008 3.183 24.054 1.00 91.62 99 LEU A C 1
ATOM 844 O O . LEU A 1 99 ? -18.040 2.606 23.573 1.00 91.62 99 LEU A O 1
ATOM 848 N N . ARG A 1 100 ? -19.030 3.545 25.341 1.00 90.94 100 ARG A N 1
ATOM 849 C CA . ARG A 1 100 ? -17.875 3.337 26.230 1.00 90.94 100 ARG A CA 1
ATOM 850 C C . ARG A 1 100 ? -17.522 1.854 26.392 1.00 90.94 100 ARG A C 1
ATOM 852 O O . ARG A 1 100 ? -16.344 1.502 26.378 1.00 90.94 100 ARG A O 1
ATOM 859 N N . ILE A 1 101 ? -18.528 0.986 26.533 1.00 91.19 101 ILE A N 1
ATOM 860 C CA . ILE A 1 101 ? -18.328 -0.465 26.664 1.00 91.19 101 ILE A CA 1
ATOM 861 C C . ILE A 1 101 ? -17.721 -1.021 25.376 1.00 91.19 101 ILE A C 1
ATOM 863 O O . ILE A 1 101 ? -16.769 -1.800 25.447 1.00 91.19 101 ILE A O 1
ATOM 867 N N . LEU A 1 102 ? -18.234 -0.593 24.217 1.00 93.00 102 LEU A N 1
ATOM 868 C CA . LEU A 1 102 ? -17.686 -0.958 22.914 1.00 93.00 102 LEU A CA 1
ATOM 869 C C . LEU A 1 102 ? -16.212 -0.546 22.817 1.00 93.00 102 LEU A C 1
ATOM 871 O O . LEU A 1 102 ? -15.369 -1.412 22.630 1.00 93.00 102 LEU A O 1
ATOM 875 N N . LEU A 1 103 ? -15.885 0.730 23.043 1.00 92.81 103 LEU A N 1
ATOM 876 C CA . LEU A 1 103 ? -14.511 1.242 22.947 1.00 92.81 103 LEU A CA 1
ATOM 877 C C . LEU A 1 103 ? -13.540 0.493 23.874 1.00 92.81 103 LEU A C 1
ATOM 879 O O . LEU A 1 103 ? -12.446 0.123 23.451 1.00 92.81 103 LEU A O 1
ATOM 883 N N . LYS A 1 104 ? -13.958 0.194 25.113 1.00 91.06 104 LYS A N 1
ATOM 884 C CA . LYS A 1 104 ? -13.164 -0.584 26.079 1.00 91.06 104 LYS A CA 1
ATOM 885 C C . LYS A 1 104 ? -12.923 -2.020 25.610 1.00 91.06 104 LYS A C 1
ATOM 887 O O . LYS A 1 104 ? -11.808 -2.525 25.741 1.00 91.06 104 LYS A O 1
ATOM 892 N N . LYS A 1 105 ? -13.951 -2.696 25.086 1.00 91.12 105 LYS A N 1
ATOM 893 C CA . LYS A 1 105 ? -13.818 -4.059 24.547 1.00 91.12 105 LYS A CA 1
ATOM 894 C C . LYS A 1 105 ? -12.934 -4.072 23.305 1.00 91.12 105 LYS A C 1
ATOM 896 O O . LYS A 1 105 ? -12.031 -4.901 23.233 1.00 91.12 105 LYS A O 1
ATOM 901 N N . THR A 1 106 ? -13.141 -3.130 22.386 1.00 91.38 106 THR A N 1
ATOM 902 C CA . THR A 1 106 ? -12.333 -3.015 21.174 1.00 91.38 106 THR A CA 1
ATOM 903 C C . THR A 1 106 ? -10.876 -2.768 21.536 1.00 91.38 106 THR A C 1
ATOM 905 O O . THR A 1 106 ? -10.043 -3.542 21.091 1.00 91.38 106 THR A O 1
ATOM 908 N N . SER A 1 107 ? -10.566 -1.806 22.416 1.00 90.62 107 SER A N 1
ATOM 909 C CA . SER A 1 107 ? -9.196 -1.529 22.890 1.00 90.62 107 SER A CA 1
ATOM 910 C C . SER A 1 107 ? -8.487 -2.780 23.432 1.00 90.62 107 SER A C 1
ATOM 912 O O . SER A 1 107 ? -7.335 -3.021 23.096 1.00 90.62 107 SER A O 1
ATOM 914 N N . ARG A 1 108 ? -9.172 -3.658 24.176 1.00 87.75 108 ARG A N 1
ATOM 915 C CA . ARG A 1 108 ? -8.570 -4.936 24.612 1.00 87.75 108 ARG A CA 1
ATOM 916 C C . ARG A 1 108 ? -8.248 -5.872 23.444 1.00 87.75 108 ARG A C 1
ATOM 918 O O . ARG A 1 108 ? -7.235 -6.563 23.481 1.00 87.75 108 ARG A O 1
ATOM 925 N N . GLY A 1 109 ? -9.086 -5.872 22.409 1.00 88.06 109 GLY A N 1
ATOM 926 C CA . GLY A 1 109 ? -8.873 -6.636 21.179 1.00 88.06 109 GLY A CA 1
ATOM 927 C C . GLY A 1 109 ? -7.675 -6.165 20.346 1.00 88.06 109 GLY A C 1
ATOM 928 O O . GLY A 1 109 ? -7.136 -6.962 19.580 1.00 88.06 109 GLY A O 1
ATOM 929 N N . PHE A 1 110 ? -7.197 -4.924 20.526 1.00 89.56 110 PHE A N 1
ATOM 930 C CA . PHE A 1 110 ? -6.021 -4.426 19.800 1.00 89.56 110 PHE A CA 1
ATOM 931 C C . PHE A 1 110 ? -4.768 -5.259 20.090 1.00 89.56 110 PHE A C 1
ATOM 933 O O . PHE A 1 110 ? -3.926 -5.360 19.210 1.00 89.56 110 PHE A O 1
ATOM 940 N N . LEU A 1 111 ? -4.628 -5.878 21.270 1.00 85.94 111 LEU A N 1
ATOM 941 C CA . LEU A 1 111 ? -3.429 -6.655 21.624 1.00 85.94 111 LEU A CA 1
ATOM 942 C C . LEU A 1 111 ? -3.165 -7.828 20.668 1.00 85.94 111 LEU A C 1
ATOM 944 O O . LEU A 1 111 ? -2.019 -8.076 20.300 1.00 85.94 111 LEU A O 1
ATOM 948 N N . LEU A 1 112 ? -4.217 -8.526 20.233 1.00 90.44 112 LEU A N 1
ATOM 949 C CA . LEU A 1 112 ? -4.072 -9.611 19.261 1.00 90.44 112 LEU A CA 1
ATOM 950 C C . LEU A 1 112 ? -3.664 -9.066 17.888 1.00 90.44 112 LEU A C 1
ATOM 952 O O . LEU A 1 112 ? -2.790 -9.624 17.232 1.00 90.44 112 LEU A O 1
ATOM 956 N N . ILE A 1 113 ? -4.267 -7.949 17.477 1.00 92.50 113 ILE A N 1
ATOM 957 C CA . ILE A 1 113 ? -3.944 -7.292 16.206 1.00 92.50 113 ILE A CA 1
ATOM 958 C C . ILE A 1 113 ? -2.492 -6.800 16.221 1.00 92.50 113 ILE A C 1
ATOM 960 O O . ILE A 1 113 ? -1.775 -7.001 15.248 1.00 92.50 113 ILE A O 1
ATOM 964 N N . TRP A 1 114 ? -2.034 -6.246 17.347 1.00 92.94 114 TRP A N 1
ATOM 965 C CA . TRP A 1 114 ? -0.646 -5.851 17.570 1.00 92.94 114 TRP A CA 1
ATOM 966 C C . TRP A 1 114 ? 0.328 -7.000 17.334 1.00 92.94 114 TRP A C 1
ATOM 968 O O . TRP A 1 114 ? 1.314 -6.830 16.621 1.00 92.94 114 TRP A O 1
ATOM 978 N N . LEU A 1 115 ? 0.028 -8.172 17.896 1.00 92.88 115 LEU A N 1
ATOM 979 C CA . LEU A 1 115 ? 0.850 -9.362 17.715 1.00 92.88 115 LEU A CA 1
ATOM 980 C C . LEU A 1 115 ? 0.889 -9.803 16.246 1.00 92.88 115 LEU A C 1
ATOM 982 O O . LEU A 1 115 ? 1.971 -10.016 15.707 1.00 92.88 115 LEU A O 1
ATOM 986 N N . ILE A 1 116 ? -0.269 -9.892 15.585 1.00 94.06 116 ILE A N 1
ATOM 987 C CA . ILE A 1 116 ? -0.354 -10.293 14.171 1.00 94.06 116 ILE A CA 1
ATOM 988 C C . ILE A 1 116 ? 0.422 -9.313 13.285 1.00 94.06 116 ILE A C 1
ATOM 990 O O . ILE A 1 116 ? 1.212 -9.739 12.446 1.00 94.06 116 ILE A O 1
ATOM 994 N N . MET A 1 117 ? 0.242 -8.008 13.495 1.00 92.81 117 MET A N 1
ATOM 995 C CA . MET A 1 117 ? 0.957 -6.975 12.746 1.00 92.81 117 MET A CA 1
ATOM 996 C C . MET A 1 117 ? 2.466 -7.049 12.963 1.00 92.81 117 MET A C 1
ATOM 998 O O . MET A 1 117 ? 3.214 -6.927 11.998 1.00 92.81 117 MET A O 1
ATOM 1002 N N . ALA A 1 118 ? 2.920 -7.261 14.201 1.00 92.50 118 ALA A N 1
ATOM 1003 C CA . ALA A 1 118 ? 4.341 -7.369 14.510 1.00 92.50 118 ALA A CA 1
ATOM 1004 C C . ALA A 1 118 ? 4.975 -8.596 13.841 1.00 92.50 118 ALA A C 1
ATOM 1006 O O . ALA A 1 118 ? 6.042 -8.477 13.245 1.00 92.50 118 ALA A O 1
ATOM 1007 N N . LEU A 1 119 ? 4.304 -9.751 13.887 1.00 94.38 119 LEU A N 1
ATOM 1008 C CA . LEU A 1 119 ? 4.771 -10.973 13.227 1.00 94.38 119 LEU A CA 1
ATOM 1009 C C . LEU A 1 119 ? 4.800 -10.819 11.703 1.00 94.38 119 LEU A C 1
ATOM 1011 O O . LEU A 1 119 ? 5.778 -1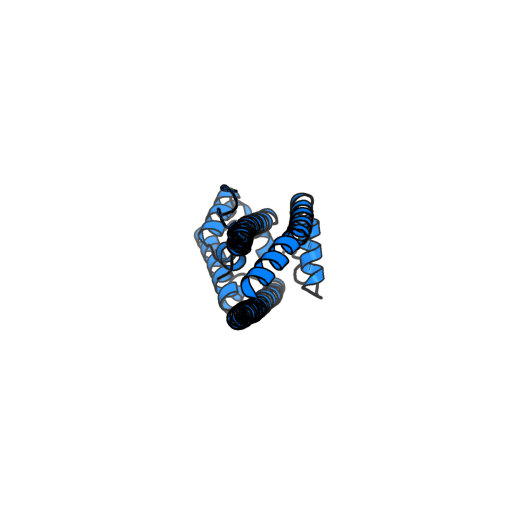1.205 11.067 1.00 94.38 119 LEU A O 1
ATOM 1015 N N . PHE A 1 120 ? 3.762 -10.216 11.122 1.00 93.38 120 PHE A N 1
ATOM 1016 C CA . PHE A 1 120 ? 3.705 -9.956 9.687 1.00 93.38 120 PHE A CA 1
ATOM 1017 C C . PHE A 1 120 ? 4.795 -8.972 9.243 1.00 93.38 120 PHE A C 1
ATOM 1019 O O . PHE A 1 120 ? 5.518 -9.246 8.290 1.00 93.38 120 PHE A O 1
ATOM 1026 N N . ALA A 1 121 ? 4.968 -7.860 9.962 1.00 92.69 121 ALA A N 1
ATOM 1027 C CA . ALA A 1 121 ? 6.020 -6.889 9.674 1.00 92.69 121 ALA A CA 1
ATOM 1028 C C . ALA A 1 121 ? 7.414 -7.517 9.797 1.00 92.69 121 ALA A C 1
ATOM 1030 O O . ALA A 1 121 ? 8.254 -7.306 8.926 1.00 92.69 121 ALA A O 1
ATOM 1031 N N . LEU A 1 122 ? 7.646 -8.327 10.836 1.00 93.62 122 LEU A N 1
ATOM 1032 C CA . LEU A 1 122 ? 8.900 -9.056 11.008 1.00 93.62 122 LEU A CA 1
ATOM 1033 C C . LEU A 1 122 ? 9.172 -9.983 9.819 1.00 93.62 122 LEU A C 1
ATOM 1035 O O . LEU A 1 122 ? 10.281 -9.981 9.296 1.00 93.62 122 LEU A O 1
ATOM 1039 N N . TRP A 1 123 ? 8.171 -10.736 9.362 1.00 94.12 123 TRP A N 1
ATOM 1040 C CA . TRP A 1 123 ? 8.318 -11.617 8.205 1.00 94.12 123 TRP A CA 1
ATOM 1041 C C . TRP A 1 123 ? 8.690 -10.850 6.929 1.00 94.12 123 TRP A C 1
ATOM 1043 O O . TRP A 1 123 ? 9.661 -11.209 6.268 1.00 94.12 123 TRP A O 1
ATOM 1053 N N . VAL A 1 124 ? 7.983 -9.752 6.636 1.00 94.38 124 VAL A N 1
ATOM 1054 C CA . VAL A 1 124 ? 8.253 -8.894 5.467 1.00 94.38 124 VAL A CA 1
ATOM 1055 C C . VAL A 1 124 ? 9.659 -8.285 5.516 1.00 94.38 124 VAL A C 1
ATOM 1057 O O . VAL A 1 124 ? 10.300 -8.156 4.478 1.00 94.38 124 VAL A O 1
ATOM 1060 N N . VAL A 1 125 ? 10.154 -7.916 6.702 1.00 92.50 125 VAL A N 1
ATOM 1061 C CA . VAL A 1 125 ? 11.509 -7.361 6.873 1.00 92.50 125 VAL A CA 1
ATOM 1062 C C . VAL A 1 125 ? 12.594 -8.431 6.729 1.00 92.50 125 VAL A C 1
ATOM 1064 O O . VAL A 1 125 ? 13.661 -8.138 6.197 1.00 92.50 125 VAL A O 1
ATOM 1067 N N . LEU A 1 126 ? 12.346 -9.656 7.203 1.00 94.69 126 LEU A N 1
ATOM 1068 C CA . LEU A 1 126 ? 13.323 -10.746 7.136 1.00 94.69 126 LEU A CA 1
ATOM 1069 C C . LEU A 1 126 ? 13.465 -11.334 5.730 1.00 94.69 126 LEU A C 1
ATOM 1071 O O . LEU A 1 126 ? 14.561 -11.746 5.359 1.00 94.69 126 LEU A O 1
ATOM 1075 N N . ASP A 1 127 ? 12.371 -11.411 4.972 1.00 95.75 127 ASP A N 1
ATOM 1076 C CA . ASP A 1 127 ? 12.354 -12.042 3.652 1.00 95.75 127 ASP A CA 1
ATOM 1077 C C . ASP A 1 127 ? 11.314 -11.374 2.743 1.00 95.75 127 ASP A C 1
ATOM 1079 O O . ASP A 1 127 ? 10.227 -11.902 2.478 1.00 95.75 127 ASP A O 1
ATOM 1083 N N . PHE A 1 128 ? 11.649 -10.164 2.288 1.00 95.62 128 PHE A N 1
ATOM 1084 C CA . PHE A 1 128 ? 10.769 -9.381 1.425 1.00 95.62 128 PHE A CA 1
ATOM 1085 C C . PHE A 1 128 ? 10.459 -10.112 0.118 1.00 95.62 128 PHE A C 1
ATOM 1087 O O . PHE A 1 128 ? 9.319 -10.078 -0.337 1.00 95.62 128 PHE A O 1
ATOM 1094 N N . ASN A 1 129 ? 11.441 -10.804 -0.463 1.00 94.75 129 ASN A N 1
ATOM 1095 C CA . ASN A 1 129 ? 11.267 -11.524 -1.718 1.00 94.75 129 ASN A CA 1
ATOM 1096 C C . ASN A 1 129 ? 10.194 -12.616 -1.595 1.00 94.75 129 ASN A C 1
ATOM 1098 O O . ASN A 1 129 ? 9.250 -12.642 -2.386 1.00 94.75 129 ASN A O 1
ATOM 1102 N N . ARG A 1 130 ? 10.256 -13.455 -0.551 1.00 95.75 130 ARG A N 1
ATOM 1103 C CA . ARG A 1 130 ? 9.188 -14.433 -0.306 1.00 95.75 130 ARG A CA 1
ATOM 1104 C C . ARG A 1 130 ? 7.855 -13.756 -0.033 1.00 95.75 130 ARG A C 1
ATOM 1106 O O . ARG A 1 130 ? 6.853 -14.179 -0.599 1.00 95.75 130 ARG A O 1
ATOM 1113 N N . ALA A 1 131 ? 7.821 -12.715 0.799 1.00 96.12 131 ALA A N 1
ATOM 1114 C CA . ALA A 1 131 ? 6.579 -11.994 1.071 1.00 96.12 131 ALA A CA 1
ATOM 1115 C C . ALA A 1 131 ? 5.953 -11.412 -0.213 1.00 96.12 131 ALA A C 1
ATOM 1117 O O . ALA A 1 131 ? 4.736 -11.473 -0.386 1.00 96.12 131 ALA A O 1
ATOM 1118 N N . PHE A 1 132 ? 6.780 -10.907 -1.132 1.00 95.38 132 PHE A N 1
ATOM 1119 C CA . PHE A 1 132 ? 6.369 -10.413 -2.442 1.00 95.38 132 PHE A CA 1
ATOM 1120 C C . PHE A 1 132 ? 5.780 -11.536 -3.301 1.00 95.38 132 PHE A C 1
ATOM 1122 O O . PHE A 1 132 ? 4.688 -11.368 -3.836 1.00 95.38 132 PHE A O 1
ATOM 1129 N N . VAL A 1 133 ? 6.434 -12.698 -3.382 1.00 96.38 133 VAL A N 1
ATOM 1130 C CA . VAL A 1 133 ? 5.916 -13.864 -4.122 1.00 96.38 133 VAL A CA 1
ATOM 1131 C C . VAL A 1 133 ? 4.576 -14.334 -3.551 1.00 96.38 133 VAL A C 1
ATOM 1133 O O . VAL A 1 133 ? 3.596 -14.407 -4.287 1.00 96.38 133 VAL A O 1
ATOM 1136 N N . TYR A 1 134 ? 4.487 -14.550 -2.235 1.00 96.75 134 TYR A N 1
ATOM 1137 C CA . TYR A 1 134 ? 3.241 -14.977 -1.587 1.00 96.75 134 TYR A CA 1
ATOM 1138 C C . TYR A 1 134 ? 2.099 -13.978 -1.788 1.00 96.75 134 TYR A C 1
ATOM 1140 O O . TYR A 1 134 ? 0.947 -14.380 -1.942 1.00 96.75 134 TYR A O 1
ATOM 1148 N N . PHE A 1 135 ? 2.391 -12.674 -1.786 1.00 96.25 135 PHE A N 1
ATOM 1149 C CA . PHE A 1 135 ? 1.392 -11.658 -2.106 1.00 96.25 135 PHE A CA 1
ATOM 1150 C C . PHE A 1 135 ? 0.838 -11.854 -3.523 1.00 96.25 135 PHE A C 1
ATOM 1152 O O . PHE A 1 135 ? -0.378 -11.830 -3.710 1.00 96.25 135 PHE A O 1
ATOM 1159 N N . HIS A 1 136 ? 1.706 -12.078 -4.509 1.00 97.44 136 HIS A N 1
ATOM 1160 C CA . HIS A 1 136 ? 1.273 -12.259 -5.891 1.00 97.44 136 HIS A CA 1
ATOM 1161 C C . HIS A 1 136 ? 0.489 -13.556 -6.080 1.00 97.44 136 HIS A C 1
ATOM 1163 O O . HIS A 1 136 ? -0.571 -13.521 -6.695 1.00 97.44 136 HIS A O 1
ATOM 1169 N N . GLU A 1 137 ? 0.929 -14.663 -5.483 1.00 97.06 137 GLU A N 1
ATOM 1170 C CA . GLU A 1 137 ? 0.198 -15.938 -5.514 1.00 97.06 137 GLU A CA 1
ATOM 1171 C C . GLU A 1 137 ? -1.175 -15.855 -4.826 1.00 97.06 137 GLU A C 1
ATOM 1173 O O . GLU A 1 137 ? -2.119 -16.536 -5.223 1.00 97.06 137 GLU A O 1
ATOM 1178 N N . LEU A 1 138 ? -1.312 -15.011 -3.798 1.00 97.44 138 LEU A N 1
ATOM 1179 C CA . LEU A 1 138 ? -2.581 -14.813 -3.100 1.00 97.44 138 LEU A CA 1
ATOM 1180 C C . LEU A 1 138 ? -3.598 -14.031 -3.944 1.00 97.44 138 LEU A C 1
ATOM 1182 O O . LEU A 1 138 ? -4.798 -14.309 -3.874 1.00 97.44 138 LEU A O 1
ATOM 1186 N N . PHE A 1 139 ? -3.146 -13.020 -4.690 1.00 97.75 139 PHE A N 1
ATOM 1187 C CA . PHE A 1 139 ? -4.036 -12.090 -5.393 1.00 97.75 139 PHE A CA 1
ATOM 1188 C C . PHE A 1 139 ? -4.174 -12.354 -6.892 1.00 97.75 139 PHE A C 1
ATOM 1190 O O . PHE A 1 139 ? -5.176 -11.933 -7.481 1.00 97.75 139 PHE A O 1
ATOM 1197 N N . PHE A 1 140 ? -3.225 -13.060 -7.500 1.00 97.38 140 PHE A N 1
ATOM 1198 C CA . PHE A 1 140 ? -3.191 -13.344 -8.927 1.00 97.38 140 PHE A CA 1
ATOM 1199 C C . PHE A 1 140 ? -3.156 -14.853 -9.168 1.00 97.38 140 PHE A C 1
ATOM 1201 O O . PHE A 1 140 ? -2.450 -15.603 -8.506 1.00 97.38 140 PHE A O 1
ATOM 1208 N N . THR A 1 141 ? -3.946 -15.300 -10.143 1.00 96.12 141 THR A N 1
ATOM 1209 C CA . THR A 1 141 ? -4.072 -16.722 -10.520 1.00 96.12 141 THR A CA 1
ATOM 1210 C C . THR A 1 141 ? -3.295 -17.061 -11.794 1.00 96.12 141 THR A C 1
ATOM 1212 O O . THR A 1 141 ? -3.430 -18.153 -12.339 1.00 96.12 141 THR A O 1
ATOM 1215 N N . ASN A 1 142 ? -2.504 -16.108 -12.282 1.00 97.19 142 ASN A N 1
ATOM 1216 C CA . ASN A 1 142 ? -1.707 -16.186 -13.498 1.00 97.19 142 ASN A CA 1
ATOM 1217 C C . ASN A 1 142 ? -0.235 -15.873 -13.180 1.00 97.19 142 ASN A C 1
ATOM 1219 O O . ASN A 1 142 ? 0.103 -15.496 -12.057 1.00 97.19 142 ASN A O 1
ATOM 1223 N N . ASP A 1 143 ? 0.632 -16.022 -14.179 1.00 97.19 143 ASP A N 1
ATOM 1224 C CA . ASP A 1 143 ? 2.068 -15.773 -14.053 1.00 97.19 143 ASP A CA 1
ATOM 1225 C C . ASP A 1 143 ? 2.509 -14.389 -14.551 1.00 97.19 143 ASP A C 1
ATOM 1227 O O . ASP A 1 143 ? 3.706 -14.129 -14.562 1.00 97.19 143 ASP A O 1
ATOM 1231 N N . LEU A 1 144 ? 1.594 -13.500 -14.962 1.00 97.50 144 LEU A N 1
ATOM 1232 C CA . LEU A 1 144 ? 1.917 -12.252 -15.678 1.00 97.50 144 LEU A CA 1
ATOM 1233 C C . LEU A 1 144 ? 2.809 -11.298 -14.872 1.00 97.50 144 LEU A C 1
ATOM 1235 O O . LEU A 1 144 ? 3.516 -10.477 -15.447 1.00 97.50 144 LEU A O 1
ATOM 1239 N N . TRP A 1 145 ? 2.795 -11.427 -13.548 1.00 96.50 145 TRP A N 1
ATOM 1240 C CA . TRP A 1 145 ? 3.628 -10.667 -12.618 1.00 96.50 145 TRP A CA 1
ATOM 1241 C C . TRP A 1 145 ? 5.091 -11.141 -12.561 1.00 96.50 145 TRP A C 1
ATOM 1243 O O . TRP A 1 145 ? 5.949 -10.434 -12.034 1.00 96.50 145 TRP A O 1
ATOM 1253 N N . ILE A 1 146 ? 5.398 -12.328 -13.094 1.00 95.81 146 ILE A N 1
ATOM 1254 C CA . ILE A 1 146 ? 6.766 -12.839 -13.213 1.00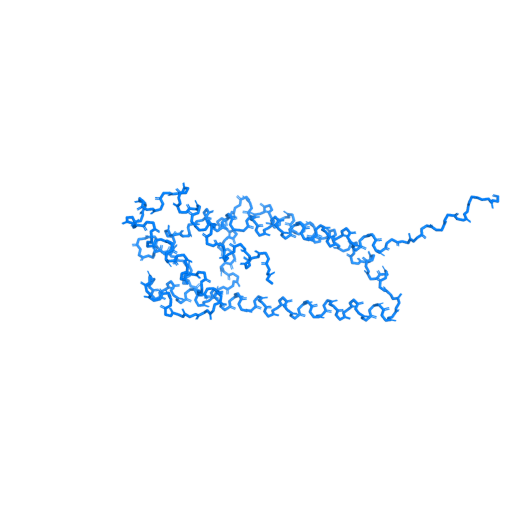 95.81 146 ILE A CA 1
ATOM 1255 C C . ILE A 1 146 ? 7.390 -12.207 -14.457 1.00 95.81 146 ILE A C 1
ATOM 1257 O O . ILE A 1 146 ? 7.150 -12.655 -15.580 1.00 95.81 146 ILE A O 1
ATOM 1261 N N . LEU A 1 147 ? 8.168 -11.150 -14.252 1.00 95.69 147 LEU A N 1
ATOM 1262 C CA . LEU A 1 147 ? 8.778 -10.371 -15.326 1.00 95.69 147 LEU A CA 1
ATOM 1263 C C . LEU A 1 147 ? 10.248 -10.754 -15.539 1.00 95.69 147 LEU A C 1
ATOM 1265 O O . LEU A 1 147 ? 10.998 -10.924 -14.576 1.00 95.69 147 LEU A O 1
ATOM 1269 N N . ASP A 1 148 ? 10.670 -10.857 -16.798 1.00 94.75 148 ASP A N 1
ATOM 1270 C CA . ASP A 1 148 ? 12.058 -11.085 -17.199 1.00 94.75 148 ASP A CA 1
ATOM 1271 C C . ASP A 1 148 ? 12.767 -9.737 -17.429 1.00 94.75 148 ASP A C 1
ATOM 1273 O O . ASP A 1 148 ? 12.444 -9.032 -18.385 1.00 94.75 148 ASP A O 1
ATOM 1277 N N . PRO A 1 149 ? 13.804 -9.383 -16.645 1.00 91.81 149 PRO A N 1
ATOM 1278 C CA . PRO A 1 149 ? 14.554 -8.134 -16.808 1.00 91.81 149 PRO A CA 1
ATOM 1279 C C . PRO A 1 149 ? 15.156 -7.900 -18.201 1.00 91.81 149 PRO A C 1
ATOM 1281 O O . PRO A 1 149 ? 15.531 -6.768 -18.521 1.00 91.81 149 PRO A O 1
ATOM 1284 N N . LYS A 1 150 ? 15.302 -8.949 -19.022 1.00 91.38 150 LYS A N 1
ATOM 1285 C CA . LYS A 1 150 ? 15.805 -8.842 -20.399 1.00 91.38 150 LYS A CA 1
ATOM 1286 C C . LYS A 1 150 ? 14.757 -8.319 -21.376 1.00 91.38 150 LYS A C 1
ATOM 1288 O O . LYS A 1 150 ? 15.132 -7.687 -22.362 1.00 91.38 150 LYS A O 1
ATOM 1293 N N . THR A 1 151 ? 13.479 -8.600 -21.135 1.00 92.00 151 THR A N 1
ATOM 1294 C CA . THR A 1 151 ? 12.383 -8.306 -22.073 1.00 92.00 151 THR A CA 1
ATOM 1295 C C . THR A 1 151 ? 11.375 -7.315 -21.497 1.00 92.00 151 THR A C 1
ATOM 1297 O O . THR A 1 151 ? 10.875 -6.464 -22.231 1.00 92.00 151 THR A O 1
ATOM 1300 N N . ASP A 1 152 ? 11.171 -7.345 -20.185 1.00 94.06 152 ASP A N 1
ATOM 1301 C CA . ASP A 1 152 ? 10.230 -6.508 -19.458 1.00 94.06 152 ASP A CA 1
ATOM 1302 C C . ASP A 1 152 ? 10.941 -5.275 -18.885 1.00 94.06 152 ASP A C 1
ATOM 1304 O O . ASP A 1 152 ? 12.013 -5.323 -18.266 1.00 94.06 152 ASP A O 1
ATOM 1308 N N . TRP A 1 153 ? 10.370 -4.109 -19.154 1.00 90.31 153 TRP A N 1
ATOM 1309 C CA . TRP A 1 153 ? 10.942 -2.822 -18.782 1.00 90.31 153 TRP A CA 1
ATOM 1310 C C . TRP A 1 153 ? 10.612 -2.440 -17.333 1.00 90.31 153 TRP A C 1
ATOM 1312 O O . TRP A 1 153 ? 11.465 -1.932 -16.605 1.00 90.31 153 TRP A O 1
ATOM 1322 N N . MET A 1 154 ? 9.396 -2.732 -16.883 1.00 94.75 154 MET A N 1
ATOM 1323 C CA . MET A 1 154 ? 8.833 -2.373 -15.587 1.00 94.75 154 MET A CA 1
ATOM 1324 C C . MET A 1 154 ? 9.675 -2.881 -14.419 1.00 94.75 154 MET A C 1
ATOM 1326 O O . MET A 1 154 ? 9.929 -2.119 -13.490 1.00 94.75 154 MET A O 1
ATOM 1330 N N . ILE A 1 155 ? 10.190 -4.113 -14.484 1.00 93.62 155 ILE A N 1
ATOM 1331 C CA . ILE A 1 155 ? 11.021 -4.682 -13.409 1.00 93.62 155 ILE A CA 1
ATOM 1332 C C . ILE A 1 155 ? 12.379 -3.975 -13.262 1.00 93.62 155 ILE A C 1
ATOM 1334 O O . ILE A 1 155 ? 12.972 -3.980 -12.185 1.00 93.62 155 ILE A O 1
ATOM 1338 N N . ARG A 1 156 ? 12.865 -3.314 -14.324 1.00 91.31 156 ARG A N 1
ATOM 1339 C CA . ARG A 1 156 ? 14.078 -2.480 -14.277 1.00 91.31 156 ARG A CA 1
ATOM 1340 C C . ARG A 1 156 ? 13.809 -1.095 -13.688 1.00 91.31 156 ARG A C 1
ATOM 1342 O O . ARG A 1 156 ? 14.716 -0.505 -13.109 1.00 91.31 156 ARG A O 1
ATOM 1349 N N . LEU A 1 157 ? 12.583 -0.585 -13.820 1.00 92.62 157 LEU A N 1
ATOM 1350 C CA . LEU A 1 157 ? 12.165 0.688 -13.223 1.00 92.62 157 LEU A CA 1
ATOM 1351 C C . LEU A 1 157 ? 11.773 0.551 -11.754 1.00 92.62 157 LEU A C 1
ATOM 1353 O O . LEU A 1 157 ? 12.075 1.428 -10.947 1.00 92.62 157 LEU A O 1
ATOM 1357 N N . LEU A 1 158 ? 11.088 -0.541 -11.424 1.00 94.38 158 LEU A N 1
ATOM 1358 C CA . LEU A 1 158 ? 10.499 -0.808 -10.118 1.00 94.38 158 LEU A CA 1
ATOM 1359 C C . LEU A 1 158 ? 11.092 -2.110 -9.551 1.00 94.38 158 LEU A C 1
ATOM 1361 O O . LEU A 1 158 ? 10.382 -3.103 -9.408 1.00 94.38 158 LEU A O 1
ATOM 1365 N N . PRO A 1 159 ? 12.405 -2.158 -9.261 1.00 93.00 159 PRO A N 1
ATOM 1366 C CA . PRO A 1 159 ? 13.021 -3.352 -8.694 1.00 93.00 159 PRO A CA 1
ATOM 1367 C C . PRO A 1 159 ? 12.583 -3.554 -7.236 1.00 93.00 159 PRO A C 1
ATOM 1369 O O . PRO A 1 159 ? 11.941 -2.701 -6.624 1.00 93.00 159 PRO A O 1
ATOM 1372 N N . GLU A 1 160 ? 13.005 -4.659 -6.626 1.00 92.75 160 GLU A N 1
ATOM 1373 C CA . GLU A 1 160 ? 12.654 -5.028 -5.246 1.00 92.75 160 GLU A CA 1
ATOM 1374 C C . GLU A 1 160 ? 12.824 -3.880 -4.227 1.00 92.75 160 GLU A C 1
ATOM 1376 O O . GLU A 1 160 ? 11.925 -3.615 -3.429 1.00 92.75 160 GLU A O 1
ATOM 1381 N N . ASN A 1 161 ? 13.936 -3.138 -4.304 1.00 93.94 161 ASN A N 1
ATOM 1382 C CA . ASN A 1 161 ? 14.231 -2.004 -3.416 1.00 93.94 161 ASN A CA 1
ATOM 1383 C C . ASN A 1 161 ? 13.206 -0.861 -3.507 1.00 93.94 161 ASN A C 1
ATOM 1385 O O . ASN A 1 161 ? 12.991 -0.138 -2.532 1.00 93.94 161 ASN A O 1
ATOM 1389 N N . PHE A 1 162 ? 12.581 -0.683 -4.672 1.00 95.81 162 PHE A N 1
ATOM 1390 C CA . PHE A 1 162 ? 11.517 0.296 -4.856 1.00 95.81 162 PHE A CA 1
ATOM 1391 C C . PHE A 1 162 ? 10.270 -0.135 -4.075 1.00 95.81 162 PHE A C 1
ATOM 1393 O O . PHE A 1 162 ? 9.746 0.610 -3.242 1.00 95.81 162 PHE A O 1
ATOM 1400 N N . PHE A 1 163 ? 9.820 -1.375 -4.281 1.00 95.44 163 PHE A N 1
ATOM 1401 C CA . PHE A 1 163 ? 8.621 -1.889 -3.623 1.00 95.44 163 PHE A CA 1
ATOM 1402 C C . PHE A 1 163 ? 8.796 -2.036 -2.111 1.00 95.44 163 PHE A C 1
ATOM 1404 O O . PHE A 1 163 ? 7.902 -1.638 -1.361 1.00 95.44 163 PHE A O 1
ATOM 1411 N N . SER A 1 164 ? 9.943 -2.532 -1.640 1.00 95.06 164 SER A N 1
ATOM 1412 C CA . SER A 1 164 ? 10.221 -2.646 -0.204 1.00 95.06 164 SER A CA 1
ATOM 1413 C C . SER A 1 164 ? 10.230 -1.275 0.477 1.00 95.06 164 SER A C 1
ATOM 1415 O O . SER A 1 164 ? 9.689 -1.115 1.575 1.00 95.06 164 SER A O 1
ATOM 1417 N N . GLY A 1 165 ? 10.729 -0.244 -0.212 1.00 95.38 165 GLY A N 1
ATOM 1418 C CA . GLY A 1 165 ? 10.669 1.137 0.246 1.00 95.38 165 GLY A CA 1
ATOM 1419 C C . GLY A 1 165 ? 9.240 1.679 0.384 1.00 95.38 165 GLY A C 1
ATOM 1420 O O . GLY A 1 165 ? 8.942 2.339 1.389 1.00 95.38 165 GLY A O 1
ATOM 1421 N N . ILE A 1 166 ? 8.346 1.398 -0.569 1.00 95.25 166 ILE A N 1
ATOM 1422 C CA . ILE A 1 166 ? 6.921 1.760 -0.457 1.00 95.25 166 ILE A CA 1
ATOM 1423 C C . ILE A 1 166 ? 6.268 1.002 0.698 1.00 95.25 166 ILE A C 1
ATOM 1425 O O . ILE A 1 166 ? 5.642 1.627 1.556 1.00 95.25 166 ILE A O 1
ATOM 1429 N N . VAL A 1 167 ? 6.437 -0.322 0.754 1.00 95.25 167 VAL A N 1
ATOM 1430 C CA . VAL A 1 167 ? 5.821 -1.180 1.778 1.00 95.25 167 VAL A CA 1
ATOM 1431 C C . VAL A 1 167 ? 6.240 -0.749 3.182 1.00 95.25 167 VAL A C 1
ATOM 1433 O O . VAL A 1 167 ? 5.385 -0.640 4.060 1.00 95.25 167 VAL A O 1
ATOM 1436 N N . LEU A 1 168 ? 7.513 -0.402 3.389 1.00 94.56 168 LEU A N 1
ATOM 1437 C CA . LEU A 1 168 ? 7.997 0.115 4.668 1.00 94.56 168 LEU A CA 1
ATOM 1438 C C . LEU A 1 168 ? 7.306 1.430 5.062 1.00 94.56 168 LEU A C 1
ATOM 1440 O O . LEU A 1 168 ? 6.851 1.574 6.196 1.00 94.56 168 LEU A O 1
ATOM 1444 N N . ARG A 1 169 ? 7.189 2.388 4.134 1.00 95.12 169 ARG A N 1
ATOM 1445 C CA . ARG A 1 169 ? 6.544 3.692 4.392 1.00 95.12 169 ARG A CA 1
ATOM 1446 C C . ARG A 1 169 ? 5.061 3.538 4.709 1.00 95.12 169 ARG A C 1
ATOM 1448 O O . ARG A 1 169 ? 4.568 4.137 5.665 1.00 95.12 169 ARG A O 1
ATOM 1455 N N . VAL A 1 170 ? 4.368 2.695 3.944 1.00 94.69 170 VAL A N 1
ATOM 1456 C CA . VAL A 1 170 ? 2.966 2.338 4.190 1.00 94.69 170 VAL A CA 1
ATOM 1457 C C . VAL A 1 170 ? 2.821 1.670 5.555 1.00 94.69 170 VAL A C 1
ATOM 1459 O O . VAL A 1 170 ? 1.957 2.074 6.331 1.00 94.69 170 VAL A O 1
A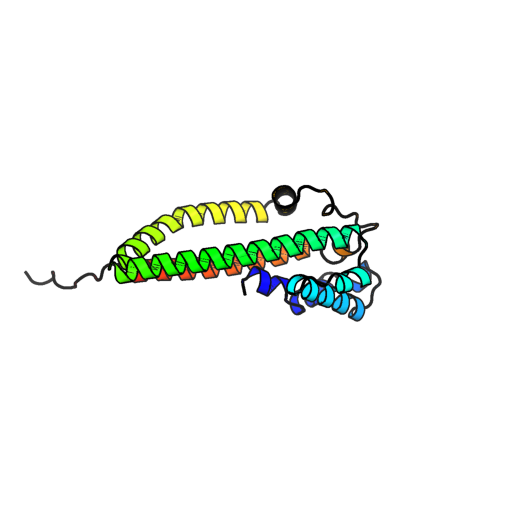TOM 1462 N N . GLY A 1 171 ? 3.690 0.707 5.875 1.00 93.69 171 GLY A N 1
ATOM 1463 C CA . GLY A 1 171 ? 3.702 0.002 7.155 1.00 93.69 171 GLY A CA 1
ATOM 1464 C C . GLY A 1 171 ? 3.898 0.939 8.346 1.00 93.69 171 GLY A C 1
ATOM 1465 O O . GLY A 1 171 ? 3.141 0.860 9.309 1.00 93.69 171 GLY A O 1
ATOM 1466 N N . ILE A 1 172 ? 4.846 1.879 8.263 1.00 94.44 172 ILE A N 1
ATOM 1467 C CA . ILE A 1 172 ? 5.090 2.883 9.311 1.00 94.44 172 ILE A CA 1
ATOM 1468 C C . ILE A 1 172 ? 3.891 3.830 9.467 1.00 94.44 172 ILE A C 1
ATOM 1470 O O . ILE A 1 172 ? 3.453 4.073 10.589 1.00 94.44 172 ILE A O 1
ATOM 1474 N N . SER A 1 173 ? 3.326 4.348 8.370 1.00 94.94 173 SER A N 1
ATOM 1475 C CA . SER A 1 173 ? 2.142 5.224 8.440 1.00 94.94 173 SER A CA 1
ATOM 1476 C C . SER A 1 173 ? 0.956 4.503 9.070 1.00 94.94 173 SER A C 1
ATOM 1478 O O . SER A 1 173 ? 0.324 5.023 9.987 1.00 94.94 173 SER A O 1
ATOM 1480 N N . PHE A 1 174 ? 0.699 3.270 8.630 1.00 92.81 174 PHE A N 1
ATOM 1481 C CA . PHE A 1 174 ? -0.368 2.441 9.174 1.00 92.81 174 PHE A CA 1
ATOM 1482 C C . PHE A 1 174 ? -0.159 2.153 10.664 1.00 92.81 174 PHE A C 1
ATOM 1484 O O . PHE A 1 174 ? -1.100 2.250 11.449 1.00 92.81 174 PHE A O 1
ATOM 1491 N N . LEU A 1 175 ? 1.079 1.863 11.074 1.00 93.31 175 LEU A N 1
ATOM 1492 C CA . LEU A 1 175 ? 1.445 1.668 12.472 1.00 93.31 175 LEU A CA 1
ATOM 1493 C C . LEU A 1 175 ? 1.107 2.904 13.317 1.00 93.31 175 LEU A C 1
ATOM 1495 O O . LEU A 1 175 ? 0.478 2.775 14.365 1.00 93.31 175 LEU A O 1
ATOM 1499 N N . ILE A 1 176 ? 1.481 4.097 12.852 1.00 94.81 176 ILE A N 1
ATOM 1500 C CA . ILE A 1 176 ? 1.198 5.362 13.543 1.00 94.81 176 ILE A CA 1
ATOM 1501 C C . ILE A 1 176 ? -0.314 5.586 13.658 1.00 94.81 176 ILE A C 1
ATOM 1503 O O . ILE A 1 176 ? -0.816 5.823 14.758 1.00 94.81 176 ILE A O 1
ATOM 1507 N N . GLU A 1 177 ? -1.053 5.469 12.554 1.00 93.62 177 GLU A N 1
ATOM 1508 C CA . GLU A 1 177 ? -2.515 5.610 12.530 1.00 93.62 177 GLU A CA 1
ATOM 1509 C C . GLU A 1 177 ? -3.185 4.636 13.513 1.00 93.62 177 GLU A C 1
ATOM 1511 O O . GLU A 1 177 ? -4.056 5.024 14.297 1.00 93.62 177 GLU A O 1
ATOM 1516 N N . PHE A 1 178 ? -2.726 3.384 13.537 1.00 93.19 178 PHE A N 1
ATOM 1517 C CA . PHE A 1 178 ? -3.247 2.348 14.420 1.00 93.19 178 PHE A CA 1
ATOM 1518 C C . PHE A 1 178 ? -2.966 2.643 15.904 1.00 93.19 178 PHE A C 1
ATOM 1520 O O . PHE A 1 178 ? -3.864 2.486 16.736 1.00 93.19 178 PHE A O 1
ATOM 1527 N N . ILE A 1 179 ? -1.769 3.144 16.246 1.00 94.75 179 ILE A N 1
ATOM 1528 C CA . ILE A 1 179 ? -1.432 3.607 17.608 1.00 94.75 179 ILE A CA 1
ATOM 1529 C C . ILE A 1 179 ? -2.366 4.735 18.034 1.00 94.75 179 ILE A C 1
ATOM 1531 O O . ILE A 1 179 ? -2.928 4.683 19.130 1.00 94.75 179 ILE A O 1
ATOM 1535 N N . LEU A 1 180 ? -2.559 5.740 17.178 1.00 95.88 180 LEU A N 1
ATOM 1536 C CA . LEU A 1 180 ? -3.398 6.897 17.488 1.00 95.88 180 LEU A CA 1
ATOM 1537 C C . LEU A 1 180 ? -4.850 6.482 17.754 1.00 95.88 180 LEU A C 1
ATOM 1539 O O . LEU A 1 180 ? -5.437 6.906 18.753 1.00 95.88 180 LEU A O 1
ATOM 1543 N N . ILE A 1 181 ? -5.410 5.597 16.922 1.00 94.19 181 ILE A N 1
ATOM 1544 C CA . ILE A 1 181 ? -6.762 5.054 17.125 1.00 94.19 181 ILE A CA 1
ATOM 1545 C C . ILE A 1 181 ? -6.828 4.239 18.423 1.00 94.19 181 ILE A C 1
ATOM 1547 O O . ILE A 1 181 ? -7.775 4.393 19.199 1.00 94.19 181 ILE A O 1
ATOM 1551 N N . HIS A 1 182 ? -5.821 3.406 18.701 1.00 94.69 182 HIS A N 1
ATOM 1552 C CA . HIS A 1 182 ? -5.789 2.608 19.925 1.00 94.69 182 HIS A CA 1
ATOM 1553 C C . HIS A 1 182 ? -5.768 3.489 21.181 1.00 94.69 182 HIS A C 1
ATOM 1555 O O . HIS A 1 182 ? -6.537 3.254 22.120 1.00 94.69 182 HIS A O 1
ATOM 1561 N N . ILE A 1 183 ? -4.918 4.520 21.196 1.00 94.88 183 ILE A N 1
ATOM 1562 C CA . ILE A 1 183 ? -4.821 5.489 22.293 1.00 94.88 183 ILE A CA 1
ATOM 1563 C C . ILE A 1 183 ? -6.160 6.207 22.468 1.00 94.88 183 ILE A C 1
ATOM 1565 O O . ILE A 1 183 ? -6.675 6.265 23.587 1.00 94.88 183 ILE A O 1
ATOM 1569 N N . LEU A 1 184 ? -6.764 6.683 21.376 1.00 94.69 184 LEU A N 1
ATOM 1570 C CA . LEU A 1 184 ? -8.062 7.353 21.402 1.00 94.69 184 LEU A CA 1
ATOM 1571 C C . LEU A 1 184 ? -9.142 6.462 22.034 1.00 94.69 184 LEU A C 1
ATOM 1573 O O . LEU A 1 184 ? -9.837 6.887 22.958 1.00 94.69 184 LEU A O 1
ATOM 1577 N N . PHE A 1 185 ? -9.253 5.207 21.593 1.00 93.94 185 PHE A N 1
ATOM 1578 C CA . PHE A 1 185 ? -10.249 4.263 22.113 1.00 93.94 185 PHE A CA 1
ATOM 1579 C C . PHE A 1 185 ? -9.991 3.929 23.584 1.00 93.94 185 PHE A C 1
ATOM 1581 O O . PHE A 1 185 ? -10.932 3.840 24.375 1.00 93.94 185 PHE A O 1
ATOM 1588 N N . SER A 1 186 ? -8.721 3.807 23.970 1.00 91.94 186 SER A N 1
ATOM 1589 C CA . SER A 1 186 ? -8.312 3.552 25.352 1.00 91.94 186 SER A CA 1
ATOM 1590 C C . SER A 1 186 ? -8.660 4.719 26.278 1.00 91.94 186 SER A C 1
ATOM 1592 O O . SER A 1 186 ? -9.125 4.493 27.393 1.00 91.94 186 SER A O 1
ATOM 1594 N N . ILE A 1 187 ? -8.461 5.967 25.840 1.00 93.56 187 ILE A N 1
ATOM 1595 C CA . ILE A 1 187 ? -8.788 7.167 26.625 1.00 93.56 187 ILE A CA 1
ATOM 1596 C C . ILE A 1 187 ? -10.305 7.317 26.766 1.00 93.56 187 ILE A C 1
ATOM 1598 O O . ILE A 1 187 ? -10.805 7.448 27.882 1.00 93.56 187 ILE A O 1
ATOM 1602 N N . LEU A 1 188 ? -11.050 7.239 25.661 1.00 92.12 188 LEU A N 1
ATOM 1603 C CA . LEU A 1 188 ? -12.509 7.395 25.663 1.00 92.12 188 LEU A CA 1
ATOM 1604 C C . LEU A 1 188 ? -13.233 6.235 26.377 1.00 92.12 188 LEU A C 1
ATOM 1606 O O . LEU A 1 188 ? -14.313 6.418 26.947 1.00 92.12 188 LEU A O 1
ATOM 1610 N N . GLY A 1 189 ? -12.630 5.043 26.378 1.00 87.50 189 GLY A N 1
ATOM 1611 C CA . GLY A 1 189 ? -13.139 3.842 27.039 1.00 87.50 189 GLY A CA 1
ATOM 1612 C C . GLY A 1 189 ? -12.913 3.782 28.557 1.00 87.50 189 GLY A C 1
ATOM 1613 O O . GLY A 1 189 ? -13.524 2.937 29.219 1.00 87.50 189 GLY A O 1
ATOM 1614 N N . LYS A 1 190 ? -12.062 4.645 29.135 1.00 85.81 190 LYS A N 1
ATOM 1615 C CA . LYS A 1 190 ? -11.821 4.694 30.590 1.00 85.81 190 LYS A CA 1
ATOM 1616 C C . LYS A 1 190 ? -13.046 5.236 31.343 1.00 85.81 190 LYS A C 1
ATOM 1618 O O . LYS A 1 190 ? -13.736 6.150 30.886 1.00 85.81 190 LYS A O 1
ATOM 1623 N N . GLU A 1 191 ? -13.313 4.679 32.524 1.00 67.81 191 GLU A N 1
ATOM 1624 C CA . GLU A 1 191 ? -14.262 5.261 33.480 1.00 67.81 191 GLU A CA 1
ATOM 1625 C C . GLU A 1 191 ? -13.680 6.543 34.079 1.00 67.81 191 GLU A C 1
ATOM 1627 O O . GLU A 1 191 ? -12.489 6.600 34.391 1.00 67.81 191 GLU A O 1
ATOM 1632 N N . LYS A 1 192 ? -14.521 7.569 34.276 1.00 58.41 192 LYS A N 1
ATOM 1633 C CA . LYS A 1 192 ? -14.163 8.648 35.201 1.00 58.41 192 LYS A CA 1
ATOM 1634 C C . LYS A 1 192 ? -14.053 7.995 36.578 1.00 58.41 192 LYS A C 1
ATOM 1636 O O . LYS A 1 192 ? -15.055 7.503 37.089 1.00 58.41 192 LYS A O 1
ATOM 1641 N N . ARG A 1 193 ? -12.855 7.964 37.168 1.00 50.31 193 ARG A N 1
ATOM 1642 C CA . ARG A 1 193 ? -12.737 7.759 38.614 1.00 50.31 193 ARG A CA 1
ATOM 1643 C C . ARG A 1 193 ? -13.480 8.929 39.257 1.00 50.31 193 ARG A C 1
ATOM 1645 O O . ARG A 1 193 ? -13.049 10.065 39.104 1.00 50.31 193 ARG A O 1
ATOM 1652 N N . ASN A 1 194 ? -14.611 8.669 39.905 1.00 43.28 194 ASN A N 1
ATOM 1653 C CA . ASN A 1 194 ? -15.206 9.658 40.792 1.00 43.28 194 ASN A CA 1
ATOM 1654 C C . ASN A 1 194 ? -14.245 9.820 41.976 1.00 43.28 194 ASN A C 1
ATOM 1656 O O . ASN A 1 194 ? -14.058 8.884 42.752 1.00 43.28 194 ASN A O 1
ATOM 1660 N N . GLU A 1 195 ? -13.608 10.983 42.095 1.00 47.94 195 GLU A N 1
ATOM 1661 C CA . GLU A 1 195 ? -12.786 11.384 43.244 1.00 47.94 195 GLU A CA 1
ATOM 1662 C C . GLU A 1 195 ? -13.659 11.701 44.475 1.00 47.94 195 GLU A C 1
ATOM 1664 O O . GLU A 1 195 ? -13.561 12.770 45.059 1.00 47.94 195 GLU A O 1
ATOM 1669 N N . PHE A 1 196 ? -14.547 10.783 44.866 1.00 47.09 196 PHE A N 1
ATOM 1670 C CA . PHE A 1 196 ? -15.489 10.982 45.977 1.00 47.09 196 PHE A CA 1
ATOM 1671 C C . PHE A 1 196 ? -15.490 9.824 46.989 1.00 47.09 196 PHE A C 1
ATOM 1673 O O . PHE A 1 196 ? -16.520 9.493 47.558 1.00 47.09 196 PHE A O 1
ATOM 1680 N N . SER A 1 197 ? -14.333 9.197 47.234 1.00 47.41 197 SER A N 1
ATOM 1681 C CA . SER A 1 197 ? -14.162 8.275 48.377 1.00 47.41 197 SER A CA 1
ATOM 1682 C C . SER A 1 197 ? -12.933 8.599 49.241 1.00 47.41 197 SER A C 1
ATOM 1684 O O . SER A 1 197 ? -12.314 7.710 49.825 1.00 47.41 197 SER A O 1
ATOM 1686 N N . LYS A 1 198 ? -12.540 9.875 49.298 1.00 47.09 198 LYS A N 1
ATOM 1687 C CA . LYS A 1 198 ? -11.651 10.398 50.343 1.00 47.09 198 LYS A CA 1
ATOM 1688 C C . LYS A 1 198 ? -12.435 11.418 51.156 1.00 47.09 198 LYS A C 1
ATOM 1690 O O . LYS A 1 198 ? -12.318 12.607 50.895 1.00 47.09 198 LYS A O 1
ATOM 1695 N N . ASN A 1 199 ? -13.308 10.912 52.013 1.00 46.56 199 ASN A N 1
ATOM 1696 C CA . ASN A 1 199 ? -13.807 11.521 53.243 1.00 46.56 199 ASN A CA 1
ATOM 1697 C C . ASN A 1 199 ? -14.929 10.605 53.722 1.00 46.56 199 ASN A C 1
ATOM 1699 O O . ASN A 1 199 ? -16.064 10.797 53.309 1.00 46.56 199 ASN A O 1
ATOM 1703 N N . ASP A 1 200 ? -14.549 9.566 54.460 1.00 42.38 200 ASP A N 1
ATOM 1704 C CA . ASP A 1 200 ? -15.292 8.961 55.571 1.00 42.38 200 ASP A CA 1
ATOM 1705 C C . ASP A 1 200 ? -14.306 8.088 56.364 1.00 42.38 200 ASP A C 1
ATOM 1707 O O . ASP A 1 200 ? -13.546 7.324 55.716 1.00 42.38 200 ASP A O 1
#

pLDDT: mean 92.34, std 10.33, range [42.38, 98.25]

Sequence (200 aa):
MTSLEFFSYREEYFHHFQQQYHLTEVTGRSQRELDLVSKDLIDYLRHGERALMEKHFNEREITHMEDVFQLYRKGRILRNVLLIISVGILFAAYIGKNLRILLKKTSRGFLLIWLIMALFALWVVLDFNRAFVYFHELFFTNDLWILDPKTDWMIRLLPENFFSGIVLRVGISFLIEFILIHILFSILGKEKRNEFSKND